Protein AF-A0AAD1WPJ4-F1 (afdb_monomer)

Radius of gyration: 27.4 Å; Cα contacts (8 Å, |Δi|>4): 381; chains: 1; bounding box: 62×79×48 Å

Mean predicted aligned error: 17.43 Å

InterPro domains:
  IPR000566 Lipocalin/cytosolic fatty-acid binding domain [PF00061] (124-257)
  IPR012674 Calycin [G3DSA:2.40.128.20] (119-283)
  IPR012674 Calycin [SSF50814] (122-278)
  IPR026788 Transmembrane protein 141 [PF15110] (6-75)
  IPR038259 Tmem141 superfamily [G3DSA:1.10.3350.20] (1-89)
  IPR043245 Complement component C8 gamma chain [PTHR47304] (122-282)

Nearest PDB structures (foldseek):
  2qos-assembly1_C  TM=9.703E-01  e=1.112E-19  Homo sapiens
  1iw2-assembly1_A  TM=9.601E-01  e=2.311E-17  Homo sapiens
  2ove-assembly1_A  TM=9.542E-01  e=4.007E-17  Homo sapiens
  2ova-assembly1_A  TM=9.611E-01  e=8.657E-17  Homo sapiens
  1lf7-assembly1_A  TM=9.586E-01  e=1.021E-16  Homo sapiens

Secondary structure (DSSP, 8-state):
--EETTEE--HHHHTT-HHHHHHHHHHHHHHHHHHHHHHHHHHHHHHHHHHHHHHS---TTHHHHHHHHHHHHHHHHHHHHGGGS---S--------TTSTTTTTTTGGGS-SS-HHHHHHHH-EEEEEEEEEE--HHHHHHGGG---EEEEEEE--STT-TTPEEEEEEEEETTEEEEEEEEEEEPSSTTEEEEE-TT-SSEEEEEEEEE-SSSEEEEEEEETTEEEEEEEESSSS--HHHHHHHHHHHHTTT--GGGEEEPPSS---S---TTSEEE-TT-

Organism: Pelobates cultripes (NCBI:txid61616)

pLDDT: mean 74.51, std 22.58, range [24.98, 98.5]

Structure (mmCIF, N/CA/C/O backbone):
data_AF-A0AAD1WPJ4-F1
#
_entry.id   AF-A0AAD1WPJ4-F1
#
loop_
_atom_site.group_PDB
_atom_site.id
_atom_site.type_symbol
_atom_site.label_atom_id
_atom_site.label_alt_id
_atom_site.label_comp_id
_atom_site.label_asym_id
_atom_site.label_entity_id
_atom_site.label_seq_id
_atom_site.pdbx_PDB_ins_code
_atom_site.Cartn_x
_atom_site.Cartn_y
_atom_site.Cartn_z
_atom_site.occupancy
_atom_site.B_iso_or_equiv
_atom_site.auth_seq_id
_atom_site.auth_comp_id
_atom_site.auth_asym_id
_atom_site.auth_atom_id
_atom_site.pdbx_PDB_model_num
ATOM 1 N N . MET A 1 1 ? 9.073 -37.430 -12.604 1.00 47.56 1 MET A N 1
ATOM 2 C CA . MET A 1 1 ? 7.772 -37.457 -13.301 1.00 47.56 1 MET A CA 1
ATOM 3 C C . MET A 1 1 ? 6.673 -36.821 -12.467 1.00 47.56 1 MET A C 1
ATOM 5 O O . MET A 1 1 ? 6.317 -37.362 -11.426 1.00 47.56 1 MET A O 1
ATOM 9 N N . VAL A 1 2 ? 6.123 -35.695 -12.927 1.00 49.59 2 VAL A N 1
ATOM 10 C CA . VAL A 1 2 ? 4.947 -35.045 -12.322 1.00 49.59 2 VAL A CA 1
ATOM 11 C C . VAL A 1 2 ? 3.824 -35.018 -13.358 1.00 49.59 2 VAL A C 1
ATOM 13 O O . VAL A 1 2 ? 4.004 -34.508 -14.462 1.00 49.59 2 VAL A O 1
ATOM 16 N N . THR A 1 3 ? 2.673 -35.600 -13.031 1.00 46.22 3 THR A N 1
ATOM 17 C CA . THR A 1 3 ? 1.498 -35.630 -13.910 1.00 46.22 3 THR A CA 1
ATOM 18 C C . THR A 1 3 ? 0.687 -34.354 -13.705 1.00 46.22 3 THR A C 1
ATOM 20 O O . THR A 1 3 ? 0.141 -34.136 -12.625 1.00 46.22 3 THR A O 1
ATOM 23 N N . VAL A 1 4 ? 0.599 -33.507 -14.732 1.00 52.44 4 VAL A N 1
ATOM 24 C CA . VAL A 1 4 ? -0.243 -32.302 -14.724 1.00 52.44 4 VAL A CA 1
ATOM 25 C C . VAL A 1 4 ? -1.389 -32.541 -15.704 1.00 52.44 4 VAL A C 1
ATOM 27 O O . VAL A 1 4 ? -1.243 -32.378 -16.913 1.00 52.44 4 VAL A O 1
ATOM 30 N N . GLY A 1 5 ? -2.527 -33.010 -15.190 1.00 57.47 5 GLY A N 1
ATOM 31 C CA . GLY A 1 5 ? -3.633 -33.489 -16.028 1.00 57.47 5 GLY A CA 1
ATOM 32 C C . GLY A 1 5 ? -3.289 -34.758 -16.830 1.00 57.47 5 GLY A C 1
ATOM 33 O O . GLY A 1 5 ? -2.417 -35.535 -16.446 1.00 57.47 5 GLY A O 1
ATOM 34 N N . LEU A 1 6 ? -3.999 -34.980 -17.946 1.00 38.44 6 LEU A N 1
ATOM 35 C CA . LEU A 1 6 ? -3.841 -36.139 -18.850 1.00 38.44 6 LEU A CA 1
ATOM 36 C C . LEU A 1 6 ? -2.548 -36.112 -19.692 1.00 38.44 6 LEU A C 1
ATOM 38 O O . LEU A 1 6 ? -2.276 -37.060 -20.427 1.00 38.44 6 LEU A O 1
ATOM 42 N N . SER A 1 7 ? -1.743 -35.054 -19.581 1.00 50.81 7 SER A N 1
ATOM 43 C CA . SER A 1 7 ? -0.554 -34.835 -20.406 1.00 50.81 7 SER A CA 1
ATOM 44 C C . SER A 1 7 ? 0.710 -35.021 -19.571 1.00 50.81 7 SER A C 1
ATOM 46 O O . SER A 1 7 ? 0.901 -34.366 -18.545 1.00 50.81 7 SER A O 1
ATOM 48 N N . ARG A 1 8 ? 1.595 -35.924 -20.007 1.00 57.22 8 ARG A N 1
ATOM 49 C CA . ARG A 1 8 ? 2.912 -36.116 -19.385 1.00 57.22 8 ARG A CA 1
ATOM 50 C C . ARG A 1 8 ? 3.839 -34.976 -19.805 1.00 57.22 8 ARG A C 1
ATOM 52 O O . ARG A 1 8 ? 3.986 -34.728 -20.996 1.00 57.22 8 ARG A O 1
ATOM 59 N N . VAL A 1 9 ? 4.450 -34.301 -18.833 1.00 59.50 9 VAL A N 1
ATOM 60 C CA . VAL A 1 9 ? 5.474 -33.274 -19.072 1.00 59.50 9 VAL A CA 1
ATOM 61 C C . VAL A 1 9 ? 6.844 -33.867 -18.746 1.00 59.50 9 VAL A C 1
ATOM 63 O O . VAL A 1 9 ? 6.999 -34.515 -17.710 1.00 59.50 9 V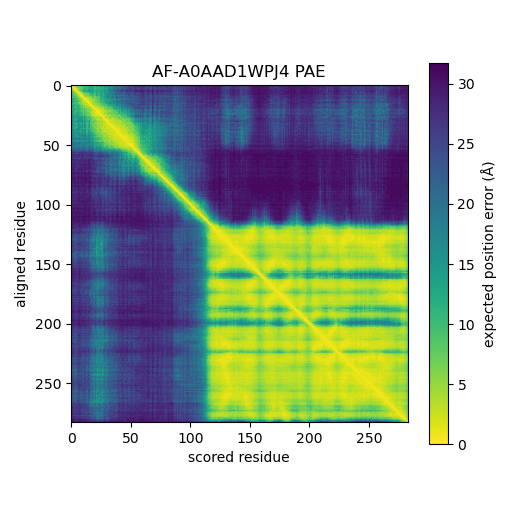AL A O 1
ATOM 66 N N . ASP A 1 10 ? 7.822 -33.657 -19.629 1.00 66.31 10 ASP A N 1
ATOM 67 C CA . ASP A 1 10 ? 9.201 -34.118 -19.453 1.00 66.31 10 ASP A CA 1
ATOM 68 C C . ASP A 1 10 ? 9.879 -33.490 -18.226 1.00 66.31 10 ASP A C 1
ATOM 70 O O . ASP A 1 10 ? 9.783 -32.283 -17.972 1.00 66.31 10 ASP A O 1
ATOM 74 N N . ASP A 1 11 ? 10.637 -34.309 -17.493 1.00 60.97 11 ASP A N 1
ATOM 75 C CA . ASP A 1 11 ? 11.283 -33.933 -16.227 1.00 60.97 11 ASP A CA 1
ATOM 76 C C . ASP A 1 11 ? 12.298 -32.777 -16.384 1.00 60.97 11 ASP A C 1
ATOM 78 O O . ASP A 1 11 ? 12.530 -32.012 -15.446 1.00 60.97 11 ASP A O 1
ATOM 82 N N . ALA A 1 12 ? 12.825 -32.564 -17.595 1.00 62.50 12 ALA A N 1
ATOM 83 C CA . ALA A 1 12 ? 13.697 -31.434 -17.925 1.00 62.50 12 ALA A CA 1
ATOM 84 C C . ALA A 1 12 ? 12.974 -30.069 -17.935 1.00 62.50 12 ALA A C 1
ATOM 86 O O . ALA A 1 12 ? 13.597 -29.039 -17.663 1.00 62.50 12 ALA A O 1
ATOM 87 N N . VAL A 1 13 ? 11.670 -30.040 -18.233 1.00 61.53 13 VAL A N 1
ATOM 88 C CA . VAL A 1 13 ? 10.848 -28.815 -18.210 1.00 61.53 13 VAL A CA 1
ATOM 89 C C . VAL A 1 13 ? 10.347 -28.544 -16.793 1.00 61.53 13 VAL A C 1
ATOM 91 O O . VAL A 1 13 ? 10.374 -27.400 -16.339 1.00 61.53 13 VAL A O 1
ATOM 94 N N . ALA A 1 14 ? 9.977 -29.594 -16.054 1.00 57.38 14 ALA A N 1
ATOM 95 C CA . ALA A 1 14 ? 9.576 -29.488 -14.652 1.00 57.38 14 ALA A CA 1
ATOM 96 C C . ALA A 1 14 ? 10.704 -28.926 -13.764 1.00 57.38 14 ALA A C 1
ATOM 98 O O . ALA A 1 14 ? 10.450 -28.089 -12.900 1.00 57.38 14 ALA A O 1
ATOM 99 N N . ALA A 1 15 ? 11.961 -29.300 -14.032 1.00 59.97 15 ALA A N 1
ATOM 100 C CA . ALA A 1 15 ? 13.125 -28.786 -13.308 1.00 59.97 15 ALA A CA 1
ATOM 101 C C . ALA A 1 15 ? 13.353 -27.270 -13.485 1.00 59.97 15 ALA A C 1
ATOM 103 O O . ALA A 1 15 ? 13.929 -26.630 -12.607 1.00 59.97 15 ALA A O 1
ATOM 104 N N . LYS A 1 16 ? 12.887 -26.672 -14.593 1.00 69.81 16 LYS A N 1
ATOM 105 C CA . LYS A 1 16 ? 13.011 -25.224 -14.844 1.00 69.81 16 LYS A CA 1
ATOM 106 C C . LYS A 1 16 ? 11.924 -24.388 -14.161 1.00 69.81 16 LYS A C 1
ATOM 108 O O . LYS A 1 16 ? 12.075 -23.172 -14.065 1.00 69.81 16 LYS A O 1
ATOM 113 N N . HIS A 1 17 ? 10.852 -25.015 -13.670 1.00 60.72 17 HIS A N 1
ATOM 114 C CA . HIS A 1 17 ? 9.698 -24.331 -13.084 1.00 60.72 17 HIS A CA 1
ATOM 115 C C . HIS A 1 17 ? 9.288 -24.983 -11.752 1.00 60.72 17 HIS A C 1
ATOM 117 O O . HIS A 1 17 ? 8.311 -25.731 -11.709 1.00 60.72 17 HIS A O 1
ATOM 123 N N . PRO A 1 18 ? 9.982 -24.683 -10.636 1.00 58.44 18 PRO A N 1
ATOM 124 C CA . PRO A 1 18 ? 9.723 -25.321 -9.339 1.00 58.44 18 PRO A CA 1
ATOM 125 C C . PRO A 1 18 ? 8.286 -25.122 -8.816 1.00 58.44 18 PRO A C 1
ATOM 127 O O . PRO A 1 18 ? 7.781 -25.967 -8.084 1.00 58.44 18 PRO A O 1
ATOM 130 N N . GLY A 1 19 ? 7.585 -24.066 -9.250 1.00 61.47 19 GLY A N 1
ATOM 131 C CA . GLY A 1 19 ? 6.185 -23.815 -8.879 1.00 61.47 19 GLY A CA 1
ATOM 132 C C . GLY A 1 19 ? 5.159 -24.759 -9.524 1.00 61.47 19 GLY A C 1
ATOM 133 O O . GLY A 1 19 ? 4.044 -24.877 -9.018 1.00 61.47 19 GLY A O 1
ATOM 134 N N . LEU A 1 20 ? 5.508 -25.469 -10.609 1.00 60.62 20 LEU A N 1
ATOM 135 C CA . LEU A 1 20 ? 4.577 -26.398 -11.269 1.00 60.62 20 LEU A CA 1
ATOM 136 C C . LEU A 1 20 ? 4.252 -27.605 -10.380 1.00 60.62 20 LEU A C 1
ATOM 138 O O . LEU A 1 20 ? 3.115 -28.075 -10.362 1.00 60.62 20 LEU A O 1
ATOM 142 N N . SER A 1 21 ? 5.245 -28.092 -9.629 1.00 63.31 21 SER A N 1
ATOM 143 C CA . SER A 1 21 ? 5.074 -29.221 -8.710 1.00 63.31 21 SER A CA 1
ATOM 144 C C . SER A 1 21 ? 4.128 -28.871 -7.562 1.00 63.31 21 SER A C 1
ATOM 146 O O . SER A 1 21 ? 3.294 -29.683 -7.167 1.00 63.31 21 SER A O 1
ATOM 148 N N . GLU A 1 22 ? 4.242 -27.652 -7.038 1.00 63.81 22 GLU A N 1
ATOM 149 C CA . GLU A 1 22 ? 3.423 -27.164 -5.928 1.00 63.81 22 GLU A CA 1
ATOM 150 C C . GLU A 1 22 ? 1.968 -26.930 -6.374 1.00 63.81 22 GLU A C 1
ATOM 152 O O . GLU A 1 22 ? 1.024 -27.356 -5.703 1.00 63.81 22 GLU A O 1
ATOM 157 N N . TYR A 1 23 ? 1.783 -26.367 -7.575 1.00 65.81 23 TYR A N 1
ATOM 158 C CA . TYR A 1 23 ? 0.472 -26.213 -8.209 1.00 65.81 23 TYR A CA 1
ATOM 159 C C . TYR A 1 23 ? -0.217 -27.566 -8.473 1.00 65.81 23 TYR A C 1
ATOM 161 O O . TYR A 1 23 ? -1.385 -27.746 -8.116 1.00 65.81 23 TYR A O 1
ATOM 169 N N . ALA A 1 24 ? 0.506 -28.547 -9.026 1.00 64.00 24 ALA A N 1
ATOM 170 C CA . ALA A 1 24 ? -0.019 -29.891 -9.294 1.00 64.00 24 ALA A CA 1
ATOM 171 C C . ALA A 1 24 ? -0.391 -30.655 -8.005 1.00 64.00 24 ALA A C 1
ATOM 173 O O . ALA A 1 24 ? -1.412 -31.353 -7.953 1.00 64.00 24 ALA A O 1
ATOM 174 N N . GLY A 1 25 ? 0.394 -30.487 -6.935 1.00 65.44 25 GLY A N 1
ATOM 175 C CA . GLY A 1 25 ? 0.085 -31.034 -5.611 1.00 65.44 25 GLY A CA 1
ATOM 176 C C . GLY A 1 25 ? -1.207 -30.459 -5.021 1.00 65.44 25 GLY A C 1
ATOM 177 O O . GLY A 1 25 ? -2.058 -31.202 -4.531 1.00 65.44 25 GLY A O 1
ATOM 178 N N . CYS A 1 26 ? -1.407 -29.144 -5.133 1.00 65.69 26 CYS A N 1
ATOM 179 C CA . CYS A 1 26 ? -2.614 -28.479 -4.640 1.00 65.69 26 CYS A CA 1
ATOM 180 C C . CYS A 1 26 ? -3.874 -28.908 -5.416 1.00 65.69 26 CYS A C 1
ATOM 182 O O . CYS A 1 26 ? -4.898 -29.251 -4.815 1.00 65.69 26 CYS A O 1
ATOM 184 N N . GLN A 1 27 ? -3.783 -28.968 -6.749 1.00 62.09 27 GLN A N 1
ATOM 185 C CA . GLN A 1 27 ? -4.901 -29.361 -7.609 1.00 62.09 27 GLN A CA 1
ATOM 186 C C . GLN A 1 27 ? -5.338 -30.815 -7.362 1.00 62.09 27 GLN A C 1
ATOM 188 O O . GLN A 1 27 ? -6.535 -31.098 -7.259 1.00 62.09 27 GLN A O 1
ATOM 193 N N . SER A 1 28 ? -4.379 -31.735 -7.213 1.00 60.53 28 SER A N 1
ATOM 194 C CA . SER A 1 28 ? -4.662 -33.153 -6.953 1.00 60.53 28 SER A CA 1
ATOM 195 C C . SER A 1 28 ? -5.262 -33.390 -5.562 1.00 60.53 28 SER A C 1
ATOM 197 O O . SER A 1 28 ? -6.216 -34.159 -5.432 1.00 60.53 28 SER A O 1
ATOM 199 N N . HIS A 1 29 ? -4.793 -32.680 -4.532 1.00 67.81 29 HIS A N 1
ATOM 200 C CA . HIS A 1 29 ? -5.331 -32.798 -3.175 1.00 67.81 29 HIS A CA 1
ATOM 201 C C . HIS A 1 29 ? -6.786 -32.305 -3.073 1.00 67.81 29 HIS A C 1
ATOM 203 O O . HIS A 1 29 ? -7.623 -32.957 -2.442 1.00 67.81 29 HIS A O 1
ATOM 209 N N . ALA A 1 30 ? -7.116 -31.186 -3.728 1.00 65.31 30 ALA A N 1
ATOM 210 C CA . ALA A 1 30 ? -8.480 -30.657 -3.750 1.00 65.31 30 ALA A CA 1
ATOM 211 C C . ALA A 1 30 ? -9.460 -31.610 -4.459 1.00 65.31 30 ALA A C 1
ATOM 213 O O . ALA A 1 30 ? -10.550 -31.878 -3.947 1.00 65.31 30 ALA A O 1
ATOM 214 N N . PHE A 1 31 ? -9.049 -32.179 -5.595 1.00 65.19 31 PHE A N 1
ATOM 215 C CA . PHE A 1 31 ? -9.869 -33.112 -6.369 1.00 65.19 31 PHE A CA 1
ATOM 216 C C . PHE A 1 31 ? -10.096 -34.446 -5.637 1.00 65.19 31 PHE A C 1
ATOM 218 O O . PHE A 1 31 ? -11.232 -34.913 -5.532 1.00 65.19 31 PHE A O 1
ATOM 225 N N . MET A 1 32 ? -9.042 -35.025 -5.049 1.00 69.81 32 MET A N 1
ATOM 226 C CA . MET A 1 32 ? -9.133 -36.288 -4.302 1.00 69.81 32 MET A CA 1
ATOM 227 C C . MET A 1 32 ? -10.033 -36.175 -3.071 1.00 69.81 32 MET A C 1
ATOM 229 O O . MET A 1 32 ? -10.802 -37.093 -2.777 1.00 69.81 32 MET A O 1
ATOM 233 N N . LYS A 1 33 ? -9.995 -35.033 -2.374 1.00 71.50 33 LYS A N 1
ATOM 234 C CA . LYS A 1 33 ? -10.875 -34.784 -1.229 1.00 71.50 33 LYS A CA 1
ATOM 235 C C . LYS A 1 33 ? -12.345 -34.704 -1.650 1.00 71.50 33 LYS A C 1
ATOM 237 O O . LYS A 1 33 ? -13.189 -35.263 -0.956 1.00 71.50 33 LYS A O 1
ATOM 242 N N . GLY A 1 34 ? -12.641 -34.061 -2.783 1.00 71.50 34 GLY A N 1
ATOM 243 C CA . GLY A 1 34 ? -14.004 -33.949 -3.313 1.00 71.50 34 GLY A CA 1
ATOM 244 C C . GLY A 1 34 ? -14.603 -35.291 -3.743 1.00 71.50 34 GLY A C 1
ATOM 245 O O . GLY A 1 34 ? -15.746 -35.597 -3.411 1.00 71.50 34 GLY A O 1
ATOM 246 N N . ILE A 1 35 ? -13.825 -36.134 -4.428 1.00 74.25 35 ILE A N 1
ATOM 247 C CA . ILE A 1 35 ? -14.290 -37.475 -4.822 1.00 74.25 35 ILE A CA 1
ATOM 248 C C . ILE A 1 35 ? -14.459 -38.379 -3.597 1.00 74.25 35 ILE A C 1
ATOM 250 O O . ILE A 1 35 ? -15.459 -39.091 -3.489 1.00 74.25 35 ILE A O 1
ATOM 254 N N . GLY A 1 36 ? -13.518 -38.332 -2.649 1.00 73.25 36 GLY A N 1
ATOM 255 C CA . GLY A 1 36 ? -13.578 -39.142 -1.433 1.00 73.25 36 GLY A CA 1
ATOM 256 C C . GLY A 1 36 ? -14.840 -38.881 -0.608 1.00 73.25 36 GLY A C 1
ATOM 257 O O . GLY A 1 36 ? -15.487 -39.829 -0.154 1.00 73.25 36 GLY A O 1
ATOM 258 N N . THR A 1 37 ? -15.245 -37.617 -0.457 1.00 74.19 37 THR A N 1
ATOM 259 C CA . THR A 1 37 ? -16.474 -37.265 0.270 1.00 74.19 37 THR A CA 1
ATOM 260 C C . THR A 1 37 ? -17.737 -37.665 -0.487 1.00 74.19 37 THR A C 1
ATOM 262 O O . THR A 1 37 ? -18.683 -38.130 0.147 1.00 74.19 37 THR A O 1
ATOM 265 N N . PHE A 1 38 ? -17.755 -37.567 -1.819 1.00 75.25 38 PHE A N 1
ATOM 266 C CA . PHE A 1 38 ? -18.907 -37.977 -2.627 1.00 75.25 38 PHE A CA 1
ATOM 267 C C . PHE A 1 38 ? -19.145 -39.494 -2.583 1.00 75.25 38 PHE A C 1
ATOM 269 O O . PHE A 1 38 ? -20.276 -39.937 -2.362 1.00 75.25 38 PHE A O 1
ATOM 276 N N . ILE A 1 39 ? -18.084 -40.297 -2.732 1.00 82.31 39 ILE A N 1
ATOM 277 C CA . ILE A 1 39 ? -18.173 -41.765 -2.664 1.00 82.31 39 ILE A CA 1
ATOM 278 C C . ILE A 1 39 ? -18.590 -42.202 -1.258 1.00 82.31 39 ILE A C 1
ATOM 280 O O . ILE A 1 39 ? -19.496 -43.022 -1.110 1.00 82.31 39 ILE A O 1
ATOM 284 N N . THR A 1 40 ? -17.976 -41.621 -0.224 1.00 80.94 40 THR A N 1
ATOM 285 C CA . THR A 1 40 ? -18.287 -41.973 1.168 1.00 80.94 40 THR A CA 1
ATOM 286 C C . THR A 1 40 ? -19.714 -41.566 1.541 1.00 80.94 40 THR A C 1
ATOM 288 O O . THR A 1 40 ? -20.441 -42.363 2.132 1.00 80.94 40 THR A O 1
ATOM 291 N N . GLY A 1 41 ? -20.151 -40.363 1.155 1.00 81.25 41 GLY A N 1
ATOM 292 C CA . GLY A 1 41 ? -21.501 -39.867 1.431 1.00 81.25 41 GLY A CA 1
ATOM 293 C C . GLY A 1 41 ? -22.585 -40.682 0.726 1.00 81.25 41 GLY A C 1
ATOM 294 O O . GLY A 1 41 ? -23.545 -41.120 1.360 1.00 81.25 41 GLY A O 1
ATOM 295 N N . THR A 1 42 ? -22.404 -40.961 -0.567 1.00 74.25 42 THR A N 1
ATOM 296 C CA . THR A 1 42 ? -23.374 -41.742 -1.353 1.00 74.25 42 THR A CA 1
ATOM 297 C C . THR A 1 42 ? -23.408 -43.205 -0.904 1.00 74.25 42 THR A C 1
ATOM 299 O O . THR A 1 42 ? -24.484 -43.787 -0.761 1.00 74.25 42 THR A O 1
ATOM 302 N N . GLY A 1 43 ? -22.246 -43.799 -0.610 1.00 78.25 43 GLY A N 1
ATOM 303 C CA . GLY A 1 43 ? -22.149 -45.167 -0.098 1.00 78.25 43 GLY A CA 1
ATOM 304 C C . GLY A 1 43 ? -22.831 -45.342 1.261 1.00 78.25 43 GLY A C 1
ATOM 305 O O . GLY A 1 43 ? -23.592 -46.292 1.447 1.00 78.25 43 GLY A O 1
ATOM 306 N N . ALA A 1 44 ? -22.629 -44.400 2.187 1.00 77.25 44 ALA A N 1
ATOM 307 C CA . ALA A 1 44 ? -23.284 -44.414 3.494 1.00 77.25 44 ALA A CA 1
ATOM 308 C C . ALA A 1 44 ? -24.812 -44.265 3.381 1.00 77.25 44 ALA A C 1
ATOM 310 O O . ALA A 1 44 ? -25.550 -44.976 4.069 1.00 77.25 44 ALA A O 1
ATOM 311 N N . ALA A 1 45 ? -25.299 -43.402 2.484 1.00 76.19 45 ALA A N 1
ATOM 312 C CA . ALA A 1 45 ? -26.731 -43.223 2.246 1.00 76.19 45 ALA A CA 1
ATOM 313 C C . ALA A 1 45 ? -27.385 -44.494 1.677 1.00 76.19 45 ALA A C 1
ATOM 315 O O . ALA A 1 45 ? -28.398 -44.952 2.205 1.00 76.19 45 ALA A O 1
ATOM 316 N N . LEU A 1 46 ? -26.771 -45.122 0.668 1.00 77.62 46 LEU A N 1
ATOM 317 C CA . LEU A 1 46 ? -27.280 -46.361 0.072 1.00 77.62 46 LEU A CA 1
ATOM 318 C C . LEU A 1 46 ? -27.227 -47.543 1.047 1.00 77.62 46 LEU A C 1
ATOM 320 O O . LEU A 1 46 ? -28.154 -48.354 1.081 1.00 77.62 46 LEU A O 1
ATOM 324 N N . PHE A 1 47 ? -26.180 -47.638 1.871 1.00 77.19 47 PHE A N 1
ATOM 325 C CA . PHE A 1 47 ? -26.086 -48.669 2.905 1.00 77.19 47 PHE A CA 1
ATOM 326 C C . PHE A 1 47 ? -27.171 -48.489 3.971 1.00 77.19 47 PHE A C 1
ATOM 328 O O . PHE A 1 47 ? -27.853 -49.452 4.320 1.00 77.19 47 PHE A O 1
ATOM 335 N N . THR A 1 48 ? -27.394 -47.252 4.422 1.00 75.06 48 THR A N 1
ATOM 336 C CA . THR A 1 48 ? -28.461 -46.922 5.377 1.00 75.06 48 THR A CA 1
ATOM 337 C C . THR A 1 48 ? -29.835 -47.236 4.786 1.00 75.06 48 THR A C 1
ATOM 339 O O . THR A 1 48 ? -30.651 -47.875 5.445 1.00 75.06 48 THR A O 1
ATOM 342 N N . GLN A 1 49 ? -30.074 -46.891 3.517 1.00 69.50 49 GLN A N 1
ATOM 343 C CA . GLN A 1 49 ? -31.325 -47.195 2.818 1.00 69.50 49 GLN A CA 1
ATOM 344 C C . GLN A 1 49 ? -31.553 -48.708 2.670 1.00 69.50 49 GLN A C 1
ATOM 346 O O . GLN A 1 49 ? -32.674 -49.183 2.854 1.00 69.50 49 GLN A O 1
ATOM 351 N N . LYS A 1 50 ? -30.495 -49.488 2.411 1.00 74.00 50 LYS A N 1
ATOM 352 C CA . LYS A 1 50 ? -30.564 -50.954 2.318 1.00 74.00 50 LYS A CA 1
ATOM 353 C C . LYS A 1 50 ? -30.816 -51.618 3.677 1.00 74.00 50 LYS A C 1
ATOM 355 O O . LYS A 1 50 ? -31.557 -52.594 3.731 1.00 7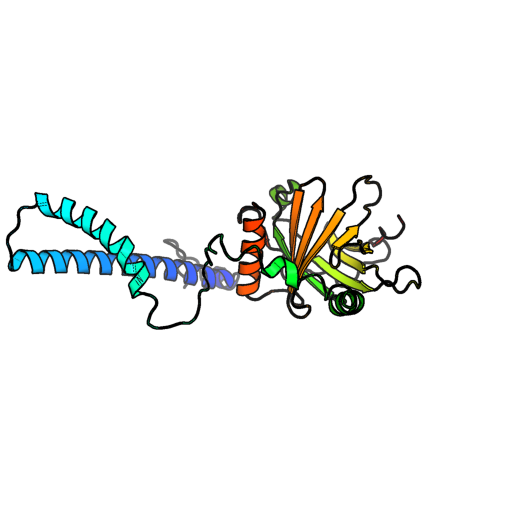4.00 50 LYS A O 1
ATOM 360 N N . LEU A 1 51 ? -30.243 -51.085 4.759 1.00 72.94 51 LEU A N 1
ATOM 361 C CA . LEU A 1 51 ? -30.440 -51.585 6.126 1.00 72.94 51 LEU A CA 1
ATOM 362 C C . LEU A 1 51 ? -31.832 -51.240 6.683 1.00 72.94 51 LEU A C 1
ATOM 364 O O . LEU A 1 51 ? -32.408 -52.006 7.453 1.00 72.94 51 LEU A O 1
ATOM 368 N N . LEU A 1 52 ? -32.380 -50.089 6.290 1.00 63.69 52 LEU A N 1
ATOM 369 C CA . LEU A 1 52 ? -33.719 -49.663 6.690 1.00 63.69 52 LEU A CA 1
ATOM 370 C C . LEU A 1 52 ? -34.800 -50.484 5.964 1.00 63.69 52 LEU A C 1
ATOM 372 O O . LEU A 1 52 ? -35.769 -50.913 6.587 1.00 63.69 52 LEU A O 1
ATOM 376 N N . ASN A 1 53 ? -34.588 -50.785 4.676 1.00 61.72 53 ASN A N 1
ATOM 377 C CA . ASN A 1 53 ? -35.531 -51.549 3.850 1.00 61.72 53 ASN A CA 1
ATOM 378 C C . ASN A 1 53 ? -35.603 -53.048 4.210 1.00 61.72 53 ASN A C 1
ATOM 380 O O . ASN A 1 53 ? -36.597 -53.704 3.919 1.00 61.72 53 ASN A O 1
ATOM 384 N N . THR A 1 54 ? -34.575 -53.616 4.853 1.00 66.31 54 THR A N 1
ATOM 385 C CA . THR A 1 54 ? -34.624 -55.006 5.351 1.00 66.31 54 THR A CA 1
ATOM 386 C C . THR A 1 54 ? -35.404 -55.150 6.654 1.00 66.31 54 THR A C 1
ATOM 388 O O . THR A 1 54 ? -35.861 -56.248 6.966 1.00 66.31 54 THR A O 1
ATOM 391 N N . ARG A 1 55 ? -35.563 -54.069 7.426 1.00 61.28 55 ARG A N 1
ATOM 392 C CA . ARG A 1 55 ? -36.313 -54.067 8.692 1.00 61.28 55 ARG A CA 1
ATOM 393 C C . ARG A 1 55 ? -37.770 -53.653 8.513 1.00 61.28 55 ARG A C 1
ATOM 395 O O . ARG A 1 55 ? -38.610 -54.128 9.272 1.00 61.28 55 ARG A O 1
ATOM 402 N N . LEU A 1 56 ? -38.066 -52.779 7.552 1.00 56.62 56 LEU A N 1
ATOM 403 C CA . LEU A 1 56 ? -39.402 -52.238 7.312 1.00 56.62 56 LEU A CA 1
ATOM 404 C C . LEU A 1 56 ? -39.596 -52.024 5.791 1.00 56.62 56 LEU A C 1
ATOM 406 O O . LEU A 1 56 ? -38.972 -51.121 5.229 1.00 56.62 56 LEU A O 1
ATOM 410 N N . PRO A 1 57 ? -40.406 -52.847 5.094 1.00 58.22 57 PRO A N 1
ATOM 411 C CA . PRO A 1 57 ? -40.643 -52.688 3.661 1.00 58.22 57 PRO A CA 1
ATOM 412 C C . PRO A 1 57 ? -41.559 -51.482 3.418 1.00 58.22 57 PRO A C 1
ATOM 414 O O . PRO A 1 57 ? -42.742 -51.516 3.757 1.00 58.22 57 PRO A O 1
ATOM 417 N N . TYR A 1 58 ? -41.023 -50.412 2.830 1.00 55.81 58 TYR A N 1
ATOM 418 C CA . TYR A 1 58 ? -41.781 -49.190 2.538 1.00 55.81 58 TYR A CA 1
ATOM 419 C C . TYR A 1 58 ? -41.873 -48.914 1.026 1.00 55.81 58 TYR A C 1
ATOM 421 O O . TYR A 1 58 ? -40.894 -49.118 0.305 1.00 55.81 58 TYR A O 1
ATOM 429 N N . PRO A 1 59 ? -43.015 -48.411 0.516 1.00 57.00 59 PRO A N 1
ATOM 430 C CA . PRO A 1 59 ? -43.166 -48.037 -0.889 1.00 57.00 59 PRO A CA 1
ATOM 431 C C . PRO A 1 59 ? -42.380 -46.758 -1.244 1.00 57.00 59 PRO A C 1
ATOM 433 O O . PRO A 1 59 ? -42.395 -45.768 -0.513 1.00 57.00 59 PRO A O 1
ATOM 436 N N . LEU A 1 60 ? -41.735 -46.774 -2.419 1.00 55.34 60 LEU A N 1
ATOM 437 C CA . LEU A 1 60 ? -40.790 -45.776 -2.966 1.00 55.34 60 LEU A CA 1
ATOM 438 C C . LEU A 1 60 ? -41.270 -44.308 -2.983 1.00 55.34 60 LEU A C 1
ATOM 440 O O . LEU A 1 60 ? -40.457 -43.400 -3.114 1.00 55.34 60 LEU A O 1
ATOM 444 N N . GLN A 1 61 ? -42.570 -44.045 -2.844 1.00 56.69 61 GLN A N 1
ATOM 445 C CA . GLN A 1 61 ? -43.132 -42.689 -2.899 1.00 56.69 61 GLN A CA 1
ATOM 446 C C . GLN A 1 61 ? -42.874 -41.868 -1.619 1.00 56.69 61 GLN A C 1
ATOM 448 O O . GLN A 1 61 ? -42.808 -40.642 -1.683 1.00 56.69 61 GLN A O 1
ATOM 453 N N . TRP A 1 62 ? -42.645 -42.521 -0.473 1.00 52.84 62 TRP A N 1
ATOM 454 C CA . TRP A 1 62 ? -42.388 -41.836 0.803 1.00 52.84 62 TRP A CA 1
ATOM 455 C C . TRP A 1 62 ? -40.921 -41.413 1.004 1.00 52.84 62 TRP A C 1
ATOM 457 O O . TRP A 1 62 ? -40.646 -40.550 1.837 1.00 52.84 62 TRP A O 1
ATOM 467 N N . SER A 1 63 ? -39.966 -41.947 0.230 1.00 53.69 63 SER A N 1
ATOM 468 C CA . SER A 1 63 ? -38.538 -41.633 0.415 1.00 53.69 63 SER A CA 1
ATOM 469 C C . SER A 1 63 ? -38.169 -40.213 -0.019 1.00 53.69 63 SER A C 1
ATOM 471 O O . SER A 1 63 ? -37.305 -39.588 0.592 1.00 53.69 63 SER A O 1
ATOM 473 N N . ILE A 1 64 ? -38.832 -39.684 -1.053 1.00 56.72 64 ILE A N 1
ATOM 474 C CA . ILE A 1 64 ? -38.558 -38.333 -1.560 1.00 56.72 64 ILE A CA 1
ATOM 475 C C . ILE A 1 64 ? -39.075 -37.290 -0.560 1.00 56.72 64 ILE A C 1
ATOM 477 O O . ILE A 1 64 ? -38.342 -36.365 -0.218 1.00 56.72 64 ILE A O 1
ATOM 481 N N . LEU A 1 65 ? -40.277 -37.490 -0.008 1.00 52.06 65 LEU A N 1
ATOM 482 C CA . LEU A 1 65 ? -40.883 -36.570 0.961 1.00 52.06 65 LEU A CA 1
ATOM 483 C C . LEU A 1 65 ? -40.090 -36.500 2.275 1.00 52.06 65 LEU A C 1
ATOM 485 O O . LEU A 1 65 ? -39.751 -35.406 2.723 1.00 52.06 65 LEU A O 1
ATOM 489 N N . ILE A 1 66 ? -39.674 -37.647 2.825 1.00 56.38 66 ILE A N 1
ATOM 490 C CA . ILE 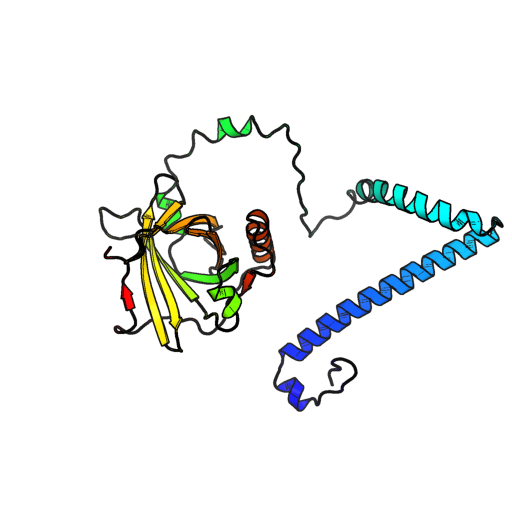A 1 66 ? -38.891 -37.684 4.071 1.00 56.38 66 ILE A CA 1
ATOM 491 C C . ILE A 1 66 ? -37.491 -37.083 3.867 1.00 56.38 66 ILE A C 1
ATOM 493 O O . ILE A 1 66 ? -36.987 -36.409 4.761 1.00 56.38 66 ILE A O 1
ATOM 497 N N . SER A 1 67 ? -36.859 -37.252 2.698 1.00 52.50 67 SER A N 1
ATOM 498 C CA . SER A 1 67 ? -35.548 -36.640 2.412 1.00 52.50 67 SER A CA 1
ATOM 499 C C . SER A 1 67 ? -35.598 -35.106 2.328 1.00 52.50 67 SER A C 1
ATOM 501 O O . SER A 1 67 ? -34.683 -34.434 2.799 1.00 52.50 67 SER A O 1
ATOM 503 N N . VAL A 1 68 ? -36.691 -34.540 1.804 1.00 56.47 68 VAL A N 1
ATOM 504 C CA . VAL A 1 68 ? -36.879 -33.084 1.694 1.00 56.47 68 VAL A CA 1
ATOM 505 C C . VAL A 1 68 ? -37.234 -32.463 3.053 1.00 56.47 68 VAL A C 1
ATOM 507 O O . VAL A 1 68 ? -36.742 -31.381 3.378 1.00 56.47 68 VAL A O 1
ATOM 510 N N . GLU A 1 69 ? -38.020 -33.151 3.888 1.00 48.41 69 GLU A N 1
ATOM 511 C CA . GLU A 1 69 ? -38.351 -32.684 5.244 1.00 48.41 69 GLU A CA 1
ATOM 512 C C . GLU A 1 69 ? -37.203 -32.867 6.246 1.00 48.41 69 GLU A C 1
ATOM 514 O O . GLU A 1 69 ? -36.932 -31.961 7.037 1.00 48.41 69 GLU A O 1
ATOM 519 N N . THR A 1 70 ? -36.450 -33.969 6.177 1.00 54.84 70 THR A N 1
ATOM 520 C CA . THR A 1 70 ? -35.263 -34.164 7.031 1.00 54.84 70 THR A CA 1
ATOM 521 C C . THR A 1 70 ? -34.108 -33.243 6.644 1.00 54.84 70 THR A C 1
ATOM 523 O O . THR A 1 70 ? -33.407 -32.777 7.539 1.00 54.84 70 THR A O 1
ATOM 526 N N . ALA A 1 71 ? -33.944 -32.880 5.365 1.00 52.75 71 ALA A N 1
ATOM 527 C CA . ALA A 1 71 ? -32.979 -31.856 4.952 1.00 52.75 71 ALA A CA 1
ATOM 528 C C . ALA A 1 71 ? -33.314 -30.472 5.540 1.00 52.75 71 ALA A C 1
ATOM 530 O O . ALA A 1 71 ? -32.414 -29.725 5.925 1.00 52.75 71 ALA A O 1
ATOM 531 N N . ARG A 1 72 ? -34.608 -30.149 5.686 1.00 49.31 72 ARG A N 1
ATOM 532 C CA . ARG A 1 72 ? -35.062 -28.896 6.306 1.00 49.31 72 ARG A CA 1
ATOM 533 C C . ARG A 1 72 ? -34.901 -28.907 7.834 1.00 49.31 72 ARG A C 1
ATOM 535 O O . ARG A 1 72 ? -34.536 -27.885 8.404 1.00 49.31 72 ARG A O 1
ATOM 542 N N . TYR A 1 73 ? -35.096 -30.054 8.489 1.00 47.62 73 TYR A N 1
ATOM 543 C CA . TYR A 1 73 ? -34.899 -30.200 9.940 1.00 47.62 73 TYR A CA 1
ATOM 544 C C . TYR A 1 73 ? -33.418 -30.301 10.353 1.00 47.62 73 TYR A C 1
ATOM 546 O O . TYR A 1 73 ? -33.016 -29.729 11.365 1.00 47.62 73 TYR A O 1
ATOM 554 N N . LEU A 1 74 ? -32.573 -30.975 9.564 1.00 46.78 74 LEU A N 1
ATOM 555 C CA . LEU A 1 74 ? -31.136 -31.109 9.845 1.00 46.78 74 LEU A CA 1
ATOM 556 C C . LEU A 1 74 ? -30.345 -29.831 9.541 1.00 46.78 74 LEU A C 1
ATOM 558 O O . LEU A 1 74 ? -29.345 -29.587 10.209 1.00 46.78 74 LEU A O 1
ATOM 562 N N . SER A 1 75 ? -30.823 -28.967 8.638 1.00 48.19 75 SER A N 1
ATOM 563 C CA . SER A 1 75 ? -30.274 -27.611 8.489 1.00 48.19 75 SER A CA 1
ATOM 564 C C . SER A 1 75 ? -30.439 -26.764 9.756 1.00 48.19 75 SER A C 1
ATOM 566 O O . SER A 1 75 ? -29.624 -25.883 9.978 1.00 48.19 75 SER A O 1
ATOM 568 N N . GLY A 1 76 ? -31.464 -27.012 10.583 1.00 46.94 76 GLY A N 1
ATOM 569 C CA . GLY A 1 76 ? -31.691 -26.257 11.823 1.00 46.94 76 GLY A CA 1
ATOM 570 C C . GLY A 1 76 ? -30.989 -26.832 13.059 1.00 46.94 76 GLY A C 1
ATOM 571 O O . GLY A 1 76 ? -30.732 -26.107 14.013 1.00 46.94 76 GLY A O 1
ATOM 572 N N . VAL A 1 77 ? -30.666 -28.131 13.070 1.00 43.12 77 VAL A N 1
ATOM 573 C CA . VAL A 1 77 ? -30.084 -28.811 14.248 1.00 43.12 77 VAL A CA 1
ATOM 574 C C . VAL A 1 77 ? -28.553 -28.892 14.189 1.00 43.12 77 VAL A C 1
ATOM 576 O O . VAL A 1 77 ? -27.898 -28.905 15.236 1.00 43.12 77 VAL A O 1
ATOM 579 N N . VAL A 1 78 ? -27.956 -28.892 12.992 1.00 40.12 78 VAL A N 1
ATOM 580 C CA . VAL A 1 78 ? -26.488 -28.907 12.842 1.00 40.12 78 VAL A CA 1
ATOM 581 C C . VAL A 1 78 ? -25.851 -27.588 13.311 1.00 40.12 78 VAL A C 1
ATOM 583 O O . VAL A 1 78 ? -24.728 -27.618 13.816 1.00 40.12 78 VAL A O 1
ATOM 586 N N . ASP A 1 79 ? -26.594 -26.478 13.300 1.00 38.91 79 ASP A N 1
ATOM 587 C CA . ASP A 1 79 ? -26.125 -25.198 13.849 1.00 38.91 79 ASP A CA 1
ATOM 588 C C . ASP A 1 79 ? -26.028 -25.192 15.389 1.00 38.91 79 ASP A C 1
ATOM 590 O O . ASP A 1 79 ? -25.194 -24.481 15.949 1.00 38.91 79 ASP A O 1
ATOM 594 N N . CYS A 1 80 ? -26.802 -26.019 16.108 1.00 39.31 80 CYS A N 1
ATOM 595 C CA . CYS A 1 80 ? -26.792 -26.018 17.580 1.00 39.31 80 CYS A CA 1
ATOM 596 C C . CYS A 1 80 ? -25.911 -27.100 18.225 1.00 39.31 80 CYS A C 1
ATOM 598 O O . CYS A 1 80 ? -25.409 -26.885 19.328 1.00 39.31 80 CYS A O 1
ATOM 600 N N . LEU A 1 81 ? -25.679 -28.249 17.581 1.00 32.97 81 LEU A N 1
ATOM 601 C CA . LEU A 1 81 ? -24.904 -29.352 18.186 1.00 32.97 81 LEU A CA 1
ATOM 602 C C . LEU A 1 81 ? -23.420 -29.395 17.772 1.00 32.97 81 LEU A C 1
ATOM 604 O O . LEU A 1 81 ? -22.639 -30.127 18.381 1.00 32.97 81 LEU A O 1
ATOM 608 N N . GLY A 1 82 ? -22.995 -28.573 16.805 1.00 32.66 82 GLY A N 1
ATOM 609 C CA . GLY A 1 82 ? -21.589 -28.441 16.393 1.00 32.66 82 GLY A CA 1
ATOM 610 C C . GLY A 1 82 ? -20.719 -27.534 17.279 1.00 32.66 82 GLY A C 1
ATOM 611 O O . GLY A 1 82 ? -19.496 -27.554 17.155 1.00 32.66 82 GLY A O 1
ATOM 612 N N . VAL A 1 83 ? -21.307 -26.764 18.202 1.00 39.81 83 VAL A N 1
ATOM 613 C CA . VAL A 1 83 ? -20.591 -25.725 18.978 1.00 39.81 83 VAL A CA 1
ATOM 614 C C . VAL A 1 83 ? -19.811 -26.286 20.187 1.00 39.81 83 VAL A C 1
ATOM 616 O O . VAL A 1 83 ? -19.022 -25.575 20.802 1.00 39.81 83 VAL A O 1
ATOM 619 N N . ALA A 1 84 ? -19.947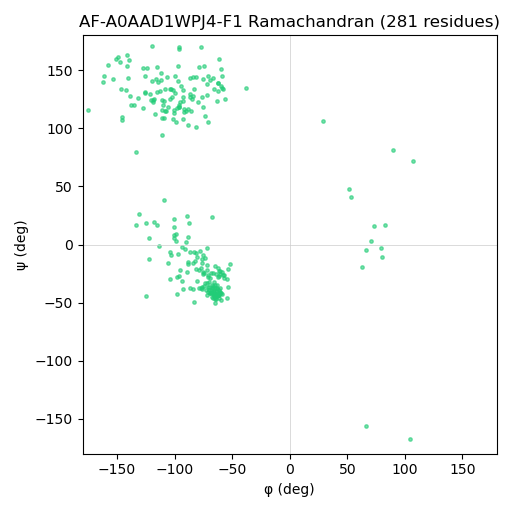 -27.575 20.529 1.00 36.44 84 ALA A N 1
ATOM 620 C CA . ALA A 1 84 ? -19.493 -28.072 21.836 1.00 36.44 84 ALA A CA 1
ATOM 621 C C . ALA A 1 84 ? -18.175 -28.877 21.894 1.00 36.44 84 ALA A C 1
ATOM 623 O O . ALA A 1 84 ? -17.731 -29.161 23.007 1.00 36.44 84 ALA A O 1
ATOM 624 N N . ARG A 1 85 ? -17.487 -29.253 20.797 1.00 35.78 85 ARG A N 1
ATOM 625 C CA . ARG A 1 85 ? -16.155 -29.907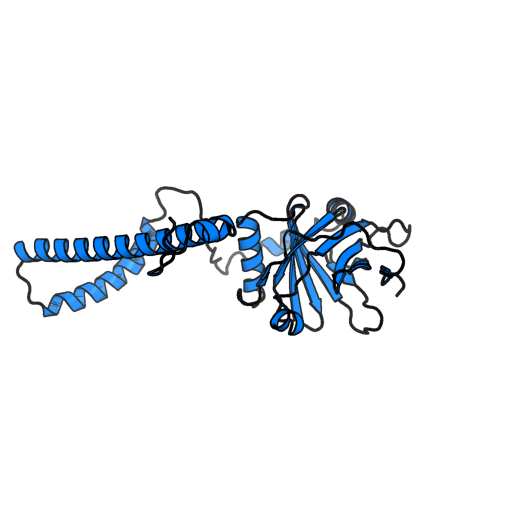 20.918 1.00 35.78 85 ARG A CA 1
ATOM 626 C C . ARG A 1 85 ? -15.163 -29.553 19.800 1.00 35.78 85 ARG A C 1
ATOM 628 O O . ARG A 1 85 ? -15.229 -30.104 18.711 1.00 35.78 85 ARG A O 1
ATOM 635 N N . ARG A 1 86 ? -14.142 -28.781 20.208 1.00 29.19 86 ARG A N 1
ATOM 636 C CA . ARG A 1 86 ? -12.835 -28.479 19.571 1.00 29.19 86 ARG A CA 1
ATOM 637 C C . ARG A 1 86 ? -12.765 -27.268 18.627 1.00 29.19 86 ARG A C 1
ATOM 639 O O . ARG A 1 86 ? -12.647 -27.394 17.416 1.00 29.19 86 ARG A O 1
ATOM 646 N N . GLN A 1 87 ? -12.636 -26.095 19.255 1.00 28.20 87 GLN A N 1
ATOM 647 C CA . GLN A 1 87 ? -11.654 -25.049 18.901 1.00 28.20 87 GLN A CA 1
ATOM 648 C C . GLN A 1 87 ? -10.316 -25.718 18.498 1.00 28.20 87 GLN A C 1
ATOM 650 O O . GLN A 1 87 ? -9.877 -26.642 19.176 1.00 28.20 87 GLN A O 1
ATOM 655 N N . ILE A 1 88 ? -9.606 -25.352 17.428 1.00 30.66 88 ILE A N 1
ATOM 656 C CA . ILE A 1 88 ? -9.135 -24.017 17.045 1.00 30.66 88 ILE A CA 1
ATOM 657 C C . ILE A 1 88 ? -8.974 -23.959 15.511 1.00 30.66 88 ILE A C 1
ATOM 659 O O . ILE A 1 88 ? -8.426 -24.885 14.918 1.00 30.66 88 ILE A O 1
ATOM 663 N N . ARG A 1 89 ? -9.321 -22.793 14.938 1.00 30.56 89 ARG A N 1
ATOM 664 C CA . ARG A 1 89 ? -8.977 -22.260 13.599 1.00 30.56 89 ARG A CA 1
ATOM 665 C C . ARG A 1 89 ? -10.126 -22.249 12.580 1.00 30.56 89 ARG A C 1
ATOM 667 O O . ARG A 1 89 ? -10.096 -22.971 11.597 1.00 30.56 89 ARG A O 1
ATOM 674 N N . CYS A 1 90 ? -11.074 -21.339 12.797 1.00 24.98 90 CYS A N 1
ATOM 675 C CA . CYS A 1 90 ? -11.599 -20.376 11.814 1.00 24.98 90 CYS A CA 1
ATOM 676 C C . CYS A 1 90 ? -12.579 -19.454 12.556 1.00 24.98 90 CYS A C 1
ATOM 678 O O . CYS A 1 90 ? -13.562 -19.924 13.112 1.00 24.98 90 CYS A O 1
ATOM 680 N N . GLY A 1 91 ? -12.269 -18.159 12.643 1.00 25.73 91 GLY A N 1
ATOM 681 C CA . GLY A 1 91 ? -13.187 -17.162 13.192 1.00 25.73 91 GLY A CA 1
ATOM 682 C C . GLY A 1 91 ? -14.078 -16.634 12.078 1.00 25.73 91 GLY A C 1
ATOM 683 O O . GLY A 1 91 ? -13.604 -15.856 11.253 1.00 25.73 91 GLY A O 1
ATOM 684 N N . CYS A 1 92 ? -15.320 -17.114 12.065 1.00 26.34 92 CYS A N 1
ATOM 685 C CA . CYS A 1 92 ? -16.468 -16.521 11.390 1.00 26.34 92 CYS A CA 1
ATOM 686 C C . CYS A 1 92 ? -16.912 -15.240 12.109 1.00 26.34 92 CYS A C 1
ATOM 688 O O . CYS A 1 92 ? -16.834 -15.140 13.332 1.00 26.34 92 CYS A O 1
ATOM 690 N N . GLU A 1 93 ? -17.376 -14.284 11.307 1.00 28.17 93 GLU A N 1
ATOM 691 C CA . GLU A 1 93 ? -18.724 -13.707 11.391 1.00 28.17 93 GLU A CA 1
ATOM 692 C C . GLU A 1 93 ? -19.394 -13.694 12.775 1.00 28.17 93 GLU A C 1
ATOM 694 O O . GLU A 1 93 ? -19.901 -14.697 13.271 1.00 28.17 93 GLU A O 1
ATOM 699 N N . LEU A 1 94 ? -19.459 -12.495 13.356 1.00 28.34 94 LEU A N 1
ATOM 700 C CA . LEU A 1 94 ? -20.408 -12.142 14.403 1.00 28.34 94 LEU A CA 1
ATOM 701 C C . LEU A 1 94 ? -21.539 -11.338 13.760 1.00 28.34 94 LEU A C 1
ATOM 703 O O . LEU A 1 94 ? -21.367 -10.168 13.420 1.00 28.34 94 LEU A O 1
ATOM 707 N N . THR A 1 95 ? -22.715 -11.949 13.638 1.00 29.16 95 THR A N 1
ATOM 708 C CA . THR A 1 95 ? -23.977 -11.216 13.521 1.00 29.16 95 THR A CA 1
ATOM 709 C C . THR A 1 95 ? -24.276 -10.584 14.878 1.00 29.16 95 THR A C 1
ATOM 711 O O . THR A 1 95 ? -24.625 -11.276 15.837 1.00 29.16 95 THR A O 1
ATOM 714 N N . MET A 1 96 ? -24.082 -9.270 14.985 1.00 27.53 96 MET A N 1
ATOM 715 C CA . MET A 1 96 ? -24.297 -8.520 16.219 1.00 27.53 96 MET A CA 1
ATOM 716 C C . MET A 1 96 ? -25.728 -7.974 16.258 1.00 27.53 96 MET A C 1
ATOM 718 O O . MET A 1 96 ? -26.130 -7.171 15.418 1.00 27.53 96 MET A O 1
ATOM 722 N N . ASN A 1 97 ? -26.495 -8.436 17.246 1.00 27.84 97 ASN A N 1
ATOM 723 C CA . ASN A 1 97 ? -27.855 -7.990 17.532 1.00 27.84 97 ASN A CA 1
ATOM 724 C C . ASN A 1 97 ? -27.918 -6.479 17.835 1.00 27.84 97 ASN A C 1
ATOM 726 O O . ASN A 1 97 ? -27.128 -5.935 18.607 1.00 27.84 97 ASN A O 1
ATOM 730 N N . SER A 1 98 ? -28.931 -5.832 17.256 1.00 33.12 98 SER A N 1
ATOM 731 C CA . SER A 1 98 ? -29.192 -4.385 17.181 1.00 33.12 98 SER A CA 1
ATOM 732 C C . SER A 1 98 ? -29.541 -3.667 18.507 1.00 33.12 98 SER A C 1
ATOM 734 O O . SER A 1 98 ? -30.174 -2.614 18.472 1.00 33.12 98 SER A O 1
ATOM 736 N N . VAL A 1 99 ? -29.165 -4.179 19.685 1.00 32.62 99 VAL A N 1
ATOM 737 C CA . VAL A 1 99 ? -29.655 -3.626 20.975 1.00 32.62 99 VAL A CA 1
ATOM 738 C C . VAL A 1 99 ? -28.549 -3.143 21.929 1.00 32.62 99 VAL A C 1
ATOM 740 O O . VAL A 1 99 ? -28.828 -2.354 22.823 1.00 32.62 99 VAL A O 1
ATOM 743 N N . TYR A 1 100 ? -27.270 -3.457 21.687 1.00 31.23 100 TYR A N 1
ATOM 744 C CA . TYR A 1 100 ? -26.156 -2.963 22.528 1.00 31.23 100 TYR A CA 1
ATOM 745 C C . TYR A 1 100 ? -25.384 -1.767 21.938 1.00 31.23 100 TYR A C 1
ATOM 747 O O . TYR A 1 100 ? -24.399 -1.306 22.509 1.00 31.23 100 TYR A O 1
ATOM 755 N N . MET A 1 101 ? -25.838 -1.217 20.807 1.00 29.88 101 MET A N 1
ATOM 756 C CA . MET A 1 101 ? -25.105 -0.199 20.039 1.00 29.88 101 MET A CA 1
ATOM 757 C C . MET A 1 101 ? -25.184 1.230 20.617 1.00 29.88 101 MET A C 1
ATOM 759 O O . MET A 1 101 ? -24.498 2.121 20.120 1.00 29.88 101 MET A O 1
ATOM 763 N N . TRP A 1 102 ? -25.973 1.478 21.672 1.00 30.52 102 TRP A N 1
ATOM 764 C CA . TRP A 1 102 ? -26.214 2.848 22.157 1.00 30.52 102 TRP A CA 1
ATOM 765 C C . TRP A 1 102 ? -25.495 3.236 23.463 1.00 30.52 102 TRP A C 1
ATOM 767 O O . TRP A 1 102 ? -25.343 4.427 23.732 1.00 30.52 102 TRP A O 1
ATOM 777 N N . GLU A 1 103 ? -24.972 2.289 24.254 1.00 26.75 103 GLU A N 1
ATOM 778 C CA . GLU A 1 103 ? -24.285 2.626 25.521 1.00 26.75 103 GLU A CA 1
ATOM 779 C C . GLU A 1 103 ? -22.754 2.742 25.412 1.00 26.75 103 GLU A C 1
ATOM 781 O O . GLU A 1 103 ? -22.142 3.493 26.171 1.00 26.75 103 GLU A O 1
ATOM 786 N N . SER A 1 104 ? -22.112 2.136 24.406 1.00 30.44 104 SER A N 1
ATOM 787 C CA . SER A 1 104 ? -20.655 2.270 24.208 1.00 30.44 104 SER A CA 1
ATOM 788 C C . SER A 1 104 ? -20.219 3.611 23.599 1.00 30.44 104 SER A C 1
ATOM 790 O O . SER A 1 104 ? -19.038 3.955 23.649 1.00 30.44 104 SER A O 1
ATOM 792 N N . ILE A 1 105 ? -21.151 4.414 23.069 1.00 37.97 105 ILE A N 1
ATOM 793 C CA . ILE A 1 105 ? -20.840 5.726 22.472 1.00 37.97 105 ILE A CA 1
ATOM 794 C C . ILE A 1 105 ? -20.529 6.779 23.554 1.00 37.97 105 ILE A C 1
ATOM 796 O O . ILE A 1 105 ? -19.761 7.708 23.305 1.00 37.97 105 ILE A O 1
ATOM 800 N N . LYS A 1 106 ? -21.030 6.619 24.788 1.00 31.97 106 LYS A N 1
ATOM 801 C CA . LYS A 1 106 ? -20.781 7.587 25.875 1.00 31.97 106 LYS A CA 1
ATOM 802 C C . LYS A 1 106 ? -19.425 7.412 26.575 1.00 31.97 106 LYS A C 1
ATOM 804 O O . LYS A 1 106 ? -18.922 8.377 27.139 1.00 31.97 106 LYS A O 1
ATOM 809 N N . ALA A 1 107 ? -18.792 6.239 26.486 1.00 27.88 107 ALA A N 1
ATOM 810 C CA . ALA A 1 107 ? -17.497 5.974 27.131 1.00 27.88 107 ALA A CA 1
ATOM 811 C C . ALA A 1 107 ? -16.270 6.340 26.263 1.00 27.88 107 ALA A C 1
ATOM 813 O O . ALA A 1 107 ? -15.161 6.468 26.778 1.00 27.88 107 ALA A O 1
ATOM 814 N N . GLY A 1 108 ? -16.447 6.551 24.953 1.00 34.12 108 GLY A N 1
ATOM 815 C CA . GLY A 1 108 ? -15.353 6.862 24.019 1.00 34.12 108 GLY A CA 1
ATOM 816 C C . GLY A 1 108 ? -14.927 8.336 23.957 1.00 34.12 108 GLY A C 1
ATOM 817 O O . GLY A 1 108 ? -13.946 8.660 23.290 1.00 34.12 108 GLY A O 1
ATOM 818 N N . ALA A 1 109 ? -15.634 9.245 24.635 1.00 34.50 109 ALA A N 1
ATOM 819 C CA . ALA A 1 109 ? -15.448 10.688 24.459 1.00 34.50 109 ALA A CA 1
ATOM 820 C C . ALA A 1 109 ? -14.398 11.338 25.386 1.00 34.50 109 ALA A C 1
ATOM 822 O O . ALA A 1 109 ? -14.196 12.546 25.294 1.00 34.50 109 ALA A O 1
ATOM 823 N N . MET A 1 110 ? -13.695 10.582 26.243 1.00 27.84 110 MET A N 1
ATOM 824 C CA . MET A 1 110 ? -12.801 11.173 27.261 1.00 27.84 110 MET A CA 1
ATOM 825 C C . MET A 1 110 ? -11.338 10.683 27.250 1.00 27.84 110 MET A C 1
ATOM 827 O O . MET A 1 110 ? -10.611 10.898 28.213 1.00 27.84 110 MET A O 1
ATOM 831 N N . LEU A 1 111 ? -10.857 10.078 26.155 1.00 33.47 111 LEU A N 1
ATOM 832 C CA . LEU A 1 111 ? -9.444 9.654 26.016 1.00 33.47 111 LEU A CA 1
ATOM 833 C C . LEU A 1 111 ? -8.778 10.086 24.692 1.00 33.47 111 LEU A C 1
ATOM 835 O O . LEU A 1 111 ? -7.831 9.459 24.220 1.00 33.47 111 LEU A O 1
ATOM 839 N N . ALA A 1 112 ? -9.251 11.166 24.066 1.00 35.56 112 ALA A N 1
ATOM 840 C CA . ALA A 1 112 ? -8.814 11.562 22.723 1.00 35.56 112 ALA A CA 1
ATOM 841 C C . ALA A 1 112 ? -7.771 12.701 22.654 1.00 35.56 112 ALA A C 1
ATOM 843 O O . ALA A 1 112 ? -7.568 13.240 21.567 1.00 35.56 112 ALA A O 1
ATOM 844 N N . SER A 1 113 ? -7.085 13.070 23.744 1.00 32.78 113 SER A N 1
ATOM 845 C CA . SER A 1 113 ? -6.186 14.246 23.739 1.00 32.78 113 SER A CA 1
ATOM 846 C C . SER A 1 113 ? -4.678 13.988 23.907 1.00 32.78 113 SER A C 1
ATOM 848 O O . SER A 1 113 ? -3.919 14.943 23.802 1.00 32.78 113 SER A O 1
ATOM 850 N N . VAL A 1 114 ? -4.192 12.744 24.070 1.00 38.66 114 VAL A N 1
ATOM 851 C CA . VAL A 1 114 ? -2.738 12.477 24.298 1.00 38.66 114 VAL A CA 1
ATOM 852 C C . VAL A 1 114 ? -2.089 11.530 23.254 1.00 38.66 114 VAL A C 1
ATOM 854 O O . VAL A 1 114 ? -0.927 11.157 23.355 1.00 38.66 114 VAL A O 1
ATOM 857 N N . GLY A 1 115 ? -2.800 11.123 22.195 1.00 44.91 115 GLY A N 1
ATOM 858 C CA . GLY A 1 115 ? -2.417 9.928 21.416 1.00 44.91 115 GLY A CA 1
ATOM 859 C C . GLY A 1 115 ? -1.720 10.092 20.054 1.00 44.91 115 GLY A C 1
ATOM 860 O O . GLY A 1 115 ? -1.328 9.074 19.484 1.00 44.91 115 GLY A O 1
ATOM 861 N N . THR A 1 116 ? -1.603 11.287 19.462 1.00 50.47 116 THR A N 1
ATOM 862 C CA . THR A 1 116 ? -1.203 11.395 18.036 1.00 50.47 116 THR A CA 1
ATOM 863 C C . THR A 1 116 ? 0.293 11.426 17.768 1.00 50.47 116 THR A C 1
ATOM 865 O O . THR A 1 116 ? 0.731 10.827 16.787 1.00 50.47 116 THR A O 1
ATOM 868 N N . GLU A 1 117 ? 1.088 12.086 18.610 1.00 49.47 117 GLU A N 1
ATOM 869 C CA . GLU A 1 117 ? 2.516 12.277 18.324 1.00 49.47 117 GLU A CA 1
ATOM 870 C C . GLU A 1 117 ? 3.292 10.951 18.416 1.00 49.47 117 GLU A C 1
ATOM 872 O O . GLU A 1 117 ? 4.048 10.600 17.509 1.00 49.47 117 GLU A O 1
ATOM 877 N N . GLY A 1 118 ? 2.988 10.128 19.427 1.00 59.56 118 GLY A N 1
ATOM 878 C CA . GLY A 1 118 ? 3.591 8.802 19.594 1.00 59.56 118 GLY A CA 1
ATOM 879 C C . GLY A 1 118 ? 3.223 7.786 18.502 1.00 59.56 118 GLY A C 1
ATOM 880 O O . GLY A 1 118 ? 3.989 6.859 18.254 1.00 59.56 118 GLY A O 1
ATOM 881 N N . ARG A 1 119 ? 2.084 7.942 17.809 1.00 75.62 119 ARG A N 1
ATOM 882 C CA . ARG A 1 119 ? 1.659 7.017 16.737 1.00 75.62 119 ARG A CA 1
ATOM 883 C C . ARG A 1 119 ? 2.386 7.268 15.417 1.00 75.62 119 ARG A C 1
ATOM 885 O O . ARG A 1 119 ? 2.739 6.311 14.737 1.00 75.62 119 ARG A O 1
ATOM 892 N N . ILE A 1 120 ? 2.654 8.531 15.075 1.00 79.00 120 ILE A N 1
ATOM 893 C CA . ILE A 1 120 ? 3.415 8.889 13.863 1.00 79.00 120 ILE A CA 1
ATOM 894 C C . ILE A 1 120 ? 4.844 8.354 13.964 1.00 79.00 120 ILE A C 1
ATOM 896 O O . ILE A 1 120 ? 5.357 7.780 13.007 1.00 79.00 120 ILE A O 1
ATOM 900 N N . ILE A 1 121 ? 5.456 8.488 15.143 1.00 82.50 121 ILE A N 1
ATOM 901 C CA . ILE A 1 121 ? 6.802 7.972 15.409 1.00 82.50 121 ILE A CA 1
ATOM 902 C C . ILE A 1 121 ? 6.831 6.446 15.251 1.00 82.50 121 ILE A C 1
ATOM 904 O O . ILE A 1 121 ? 7.724 5.923 14.595 1.00 82.50 121 ILE A O 1
ATOM 908 N N . LYS A 1 122 ? 5.822 5.732 15.765 1.00 89.31 122 LYS A N 1
ATOM 909 C CA . LYS A 1 122 ? 5.705 4.271 15.597 1.00 89.31 122 LYS A CA 1
ATOM 910 C C . LYS A 1 122 ? 5.469 3.844 14.145 1.00 89.31 122 LYS A C 1
ATOM 912 O O . LYS A 1 122 ? 5.931 2.785 13.734 1.00 89.31 122 LYS A O 1
ATOM 917 N N . PHE A 1 123 ? 4.765 4.658 13.358 1.00 90.50 123 PHE A N 1
ATOM 918 C CA . PHE A 1 123 ? 4.526 4.388 11.939 1.00 90.50 123 PHE A CA 1
ATOM 919 C C . PHE A 1 123 ? 5.750 4.669 11.053 1.00 90.50 123 PHE A C 1
ATOM 921 O O . PHE A 1 123 ? 5.806 4.207 9.912 1.00 90.50 123 PHE A O 1
ATOM 928 N N . ALA A 1 124 ? 6.746 5.401 11.558 1.00 91.88 124 ALA A N 1
ATOM 929 C CA . ALA A 1 124 ? 7.954 5.716 10.813 1.00 91.88 124 ALA A CA 1
ATOM 930 C C . ALA A 1 124 ? 8.742 4.454 10.407 1.00 91.88 124 ALA A C 1
ATOM 932 O O . ALA A 1 124 ? 8.594 3.364 10.970 1.00 91.88 124 ALA A O 1
ATOM 933 N N . GLY A 1 125 ? 9.588 4.608 9.395 1.00 94.25 125 GLY A N 1
ATOM 934 C CA . GLY A 1 125 ? 10.412 3.550 8.825 1.00 94.25 125 GLY A CA 1
ATOM 935 C C . GLY A 1 125 ? 9.894 3.038 7.484 1.00 94.25 125 GLY A C 1
ATOM 936 O O . GLY A 1 125 ? 9.057 3.657 6.825 1.00 94.25 125 GLY A O 1
ATOM 937 N N . GLN A 1 126 ? 10.450 1.908 7.063 1.00 96.44 126 GLN A N 1
ATOM 938 C CA . GLN A 1 126 ? 10.171 1.308 5.765 1.00 96.44 126 GLN A CA 1
ATOM 939 C C . GLN A 1 126 ? 8.941 0.393 5.819 1.00 96.44 126 GLN A C 1
ATOM 941 O O . GLN A 1 126 ? 8.732 -0.315 6.807 1.00 96.44 126 GLN A O 1
ATOM 946 N N . TRP A 1 127 ? 8.163 0.402 4.738 1.00 97.75 127 TRP A N 1
ATOM 947 C CA . TRP A 1 127 ? 7.012 -0.465 4.511 1.00 97.75 127 TRP A CA 1
ATOM 948 C C . TRP A 1 127 ? 6.962 -0.913 3.048 1.00 97.75 127 TRP A C 1
ATOM 950 O O . TRP A 1 127 ? 7.242 -0.128 2.142 1.00 97.75 127 TRP A O 1
ATOM 960 N N . TYR A 1 128 ? 6.555 -2.153 2.812 1.00 98.00 128 TYR A N 1
ATOM 961 C CA . TYR A 1 128 ? 6.378 -2.741 1.487 1.00 98.00 128 TYR A CA 1
ATOM 962 C C . TYR A 1 128 ? 4.896 -2.792 1.139 1.00 98.00 128 TYR A C 1
ATOM 964 O O . TYR A 1 128 ? 4.083 -3.201 1.967 1.00 98.00 128 TYR A O 1
ATOM 972 N N . LEU A 1 129 ? 4.532 -2.374 -0.071 1.00 98.25 129 LEU A N 1
ATOM 973 C CA . LEU A 1 129 ? 3.165 -2.503 -0.566 1.00 98.25 129 LEU A CA 1
ATOM 974 C C . LEU A 1 129 ? 2.908 -3.961 -0.956 1.00 98.25 129 LEU A C 1
ATOM 976 O O . LEU A 1 129 ? 3.575 -4.480 -1.846 1.00 98.25 129 LEU A O 1
ATOM 980 N N . LEU A 1 130 ? 1.946 -4.601 -0.293 1.00 98.00 130 LEU A N 1
ATOM 981 C CA . LEU A 1 130 ? 1.632 -6.017 -0.489 1.00 98.00 130 LEU A CA 1
ATOM 982 C C . LEU A 1 130 ? 0.447 -6.224 -1.430 1.00 98.00 130 LEU A C 1
ATOM 984 O O . LEU A 1 130 ? 0.468 -7.126 -2.262 1.00 98.00 130 LEU A O 1
ATOM 988 N N . SER A 1 131 ? -0.604 -5.416 -1.283 1.00 97.81 131 SER A N 1
ATOM 989 C CA . SER A 1 131 ? -1.818 -5.539 -2.091 1.00 97.81 131 SER A CA 1
ATOM 990 C C . SER A 1 131 ? -2.612 -4.235 -2.123 1.00 97.81 131 SER A C 1
ATOM 992 O O . SER A 1 131 ? -2.522 -3.410 -1.204 1.00 97.81 131 SER A O 1
ATOM 994 N N . VAL A 1 132 ? -3.392 -4.039 -3.185 1.00 98.19 132 VAL A N 1
ATOM 995 C CA . VAL A 1 132 ? -4.272 -2.880 -3.371 1.00 98.19 132 VAL A CA 1
ATOM 996 C C . VAL A 1 132 ? -5.662 -3.342 -3.785 1.00 98.19 132 VAL A C 1
ATOM 998 O O . VAL A 1 132 ? -5.807 -4.006 -4.802 1.00 98.19 132 VAL A O 1
ATOM 1001 N N . ALA A 1 133 ? -6.688 -2.913 -3.054 1.00 98.00 133 ALA A N 1
ATOM 1002 C CA . ALA A 1 133 ? -8.089 -3.103 -3.407 1.00 98.00 133 ALA A CA 1
ATOM 1003 C C . ALA A 1 133 ? -8.626 -1.802 -4.016 1.00 98.00 133 ALA A C 1
ATOM 1005 O O . ALA A 1 133 ? -8.629 -0.755 -3.354 1.00 98.00 133 ALA A O 1
ATOM 1006 N N . SER A 1 134 ? -9.013 -1.824 -5.295 1.00 96.38 134 SER A N 1
ATOM 1007 C CA . SER A 1 134 ? -9.443 -0.609 -5.998 1.00 96.38 134 SER A CA 1
ATOM 1008 C C . SER A 1 134 ? -10.236 -0.879 -7.272 1.00 96.38 134 SER A C 1
ATOM 1010 O O . SER A 1 134 ? -9.845 -1.660 -8.133 1.00 96.38 134 SER A O 1
ATOM 1012 N N . GLU A 1 135 ? -11.270 -0.079 -7.499 1.00 94.00 135 GLU A N 1
ATOM 1013 C CA . GLU A 1 135 ? -11.982 -0.047 -8.779 1.00 94.00 135 GLU A CA 1
ATOM 1014 C C . GLU A 1 135 ? -11.376 0.926 -9.807 1.00 94.00 135 GLU A C 1
ATOM 1016 O O . GLU A 1 135 ? -12.023 1.328 -10.776 1.00 94.00 135 GLU A O 1
ATOM 1021 N N . CYS A 1 136 ? -10.125 1.342 -9.620 1.00 92.50 136 CYS A N 1
ATOM 1022 C CA . CYS A 1 136 ? -9.443 2.215 -10.567 1.00 92.50 136 CYS A CA 1
ATOM 1023 C C . CYS A 1 136 ? -9.265 1.537 -11.937 1.00 92.50 136 CYS A C 1
ATOM 1025 O O . CYS A 1 136 ? -8.609 0.502 -12.038 1.00 92.50 136 CYS A O 1
ATOM 1027 N N . ASN A 1 137 ? -9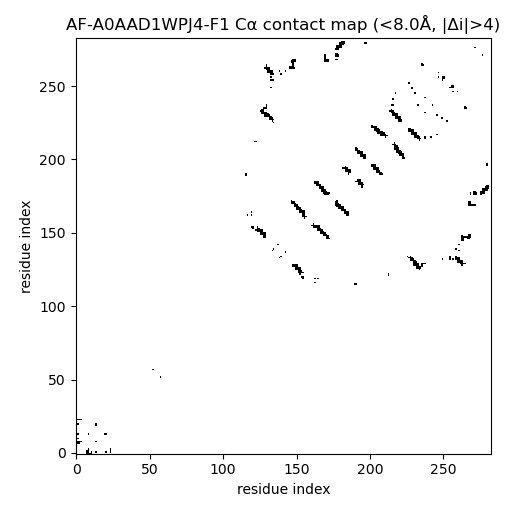.763 2.171 -13.007 1.00 93.25 137 ASN A N 1
ATOM 1028 C CA . ASN A 1 137 ? -9.653 1.665 -14.384 1.00 93.25 137 ASN A CA 1
ATOM 1029 C C . ASN A 1 137 ? -8.207 1.353 -14.796 1.00 93.25 137 ASN A C 1
ATOM 1031 O O . ASN A 1 137 ? -7.965 0.368 -15.486 1.00 93.25 137 ASN A O 1
ATOM 1035 N N . TYR A 1 138 ? -7.242 2.163 -14.346 1.00 90.56 138 TYR A N 1
ATOM 1036 C CA . TYR A 1 138 ? -5.830 1.921 -14.638 1.00 90.56 138 TYR A CA 1
ATOM 1037 C C . TYR A 1 138 ? -5.347 0.593 -14.045 1.00 90.56 138 TYR A C 1
ATOM 1039 O O . TYR A 1 138 ? -4.661 -0.152 -14.736 1.00 90.56 138 TYR A O 1
ATOM 1047 N N . LEU A 1 139 ? -5.736 0.272 -12.804 1.00 93.25 139 LEU A N 1
ATOM 1048 C CA . LEU A 1 139 ? -5.385 -1.002 -12.172 1.00 93.25 139 LEU A CA 1
ATOM 1049 C C . LEU A 1 139 ? -6.135 -2.170 -12.817 1.00 93.25 139 LEU A C 1
ATOM 1051 O O . LEU A 1 139 ? -5.513 -3.190 -13.085 1.00 93.25 139 LEU A O 1
ATOM 1055 N N . LYS A 1 140 ? -7.416 -1.996 -13.176 1.00 94.06 140 LYS A N 1
ATOM 1056 C CA . LYS A 1 140 ? -8.176 -3.015 -13.925 1.00 94.06 140 LYS A CA 1
ATOM 1057 C C . LYS A 1 140 ? -7.449 -3.411 -15.220 1.00 94.06 140 LYS A C 1
ATOM 1059 O O . LYS A 1 140 ? -7.280 -4.596 -15.482 1.00 94.06 140 LYS A O 1
ATOM 1064 N N . ALA A 1 141 ? -6.957 -2.431 -15.982 1.00 94.31 141 ALA A N 1
ATOM 1065 C CA . ALA A 1 141 ? -6.279 -2.664 -17.259 1.00 94.31 141 ALA A CA 1
ATOM 1066 C C . ALA A 1 141 ? -4.799 -3.085 -17.133 1.00 94.31 141 ALA A C 1
ATOM 1068 O O . ALA A 1 141 ? -4.296 -3.824 -17.976 1.00 94.31 141 ALA A O 1
ATOM 1069 N N . ASN A 1 142 ? -4.090 -2.624 -16.097 1.00 92.06 142 ASN A N 1
ATOM 1070 C CA . ASN A 1 142 ? -2.633 -2.775 -15.975 1.00 92.06 142 ASN A CA 1
ATOM 1071 C C . ASN A 1 142 ? -2.199 -3.597 -14.753 1.00 92.06 142 ASN A C 1
ATOM 1073 O O . ASN A 1 142 ? -1.043 -3.505 -14.346 1.00 92.06 142 ASN A O 1
ATOM 1077 N N . ASN A 1 143 ? -3.086 -4.409 -14.167 1.00 91.81 143 ASN A N 1
ATOM 1078 C CA . ASN A 1 143 ? -2.754 -5.241 -13.002 1.00 91.81 143 ASN A CA 1
ATOM 1079 C C . ASN A 1 143 ? -1.534 -6.151 -13.237 1.00 91.81 143 ASN A C 1
ATOM 1081 O O . ASN A 1 143 ? -0.778 -6.397 -12.313 1.00 91.81 143 ASN A O 1
ATOM 1085 N N . HIS A 1 144 ? -1.288 -6.580 -14.474 1.00 89.69 144 HIS A N 1
ATOM 1086 C CA . HIS A 1 144 ? -0.155 -7.430 -14.841 1.00 89.69 144 HIS A CA 1
ATOM 1087 C C . HIS A 1 144 ? 1.191 -6.682 -14.891 1.00 89.69 144 HIS A C 1
ATOM 1089 O O . HIS A 1 144 ? 2.231 -7.312 -15.049 1.00 89.69 144 HIS A O 1
ATOM 1095 N N . ARG A 1 145 ? 1.179 -5.346 -14.786 1.00 90.50 145 ARG A N 1
ATOM 1096 C CA . ARG A 1 145 ? 2.363 -4.465 -14.825 1.00 90.50 145 ARG A CA 1
ATOM 1097 C C . ARG A 1 145 ? 2.592 -3.740 -13.502 1.00 90.50 145 ARG A C 1
ATOM 1099 O O . ARG A 1 145 ? 3.243 -2.697 -13.471 1.00 90.50 145 ARG A O 1
ATOM 1106 N N . VAL A 1 146 ? 1.9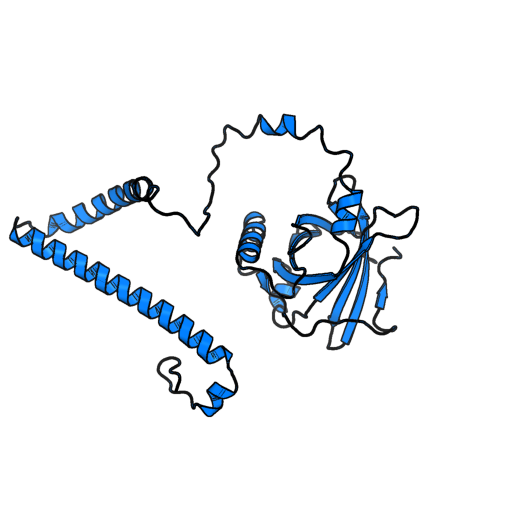79 -4.211 -12.417 1.00 93.25 146 VAL A N 1
ATOM 1107 C CA . VAL A 1 146 ? 2.218 -3.620 -11.100 1.00 93.25 146 VAL A CA 1
ATOM 1108 C C . VAL A 1 146 ? 3.668 -3.858 -10.694 1.00 93.25 146 VAL A C 1
ATOM 1110 O O . VAL A 1 146 ? 4.197 -4.956 -10.826 1.00 93.25 146 VAL A O 1
ATOM 1113 N N . GLU A 1 147 ? 4.308 -2.808 -10.196 1.00 94.06 147 GLU A N 1
ATOM 1114 C CA . GLU A 1 147 ? 5.717 -2.825 -9.822 1.00 94.06 147 GLU A CA 1
ATOM 1115 C C . GLU A 1 147 ? 5.868 -2.824 -8.307 1.00 94.06 147 GLU A C 1
ATOM 1117 O O . GLU A 1 147 ? 5.121 -2.153 -7.580 1.00 94.06 147 GLU A O 1
ATOM 1122 N N . ALA A 1 148 ? 6.881 -3.540 -7.827 1.00 95.81 148 ALA A N 1
ATOM 1123 C CA . ALA A 1 148 ? 7.209 -3.585 -6.414 1.00 95.81 148 ALA A CA 1
ATOM 1124 C C . ALA A 1 148 ? 7.447 -2.170 -5.867 1.00 95.81 148 ALA A C 1
ATOM 1126 O O . ALA A 1 148 ? 8.249 -1.392 -6.392 1.00 95.81 148 ALA A O 1
ATOM 1127 N N . THR A 1 149 ? 6.706 -1.831 -4.814 1.00 97.25 149 THR A N 1
ATOM 1128 C CA . THR A 1 149 ? 6.638 -0.473 -4.273 1.00 97.25 149 THR A CA 1
ATOM 1129 C C . THR A 1 149 ? 6.968 -0.486 -2.787 1.00 97.25 149 THR A C 1
ATOM 1131 O O . THR A 1 149 ? 6.396 -1.259 -2.017 1.00 97.25 149 THR A O 1
ATOM 1134 N N . THR A 1 150 ? 7.857 0.412 -2.381 1.00 97.56 150 THR A N 1
ATOM 1135 C CA . THR A 1 150 ? 8.265 0.616 -0.989 1.00 97.56 150 THR A CA 1
ATOM 1136 C C . THR A 1 150 ? 7.934 2.042 -0.585 1.00 97.56 150 THR A C 1
ATOM 1138 O O . THR A 1 150 ? 8.144 2.968 -1.364 1.00 97.56 150 THR A O 1
ATOM 1141 N N . ILE A 1 151 ? 7.469 2.250 0.642 1.00 96.62 151 ILE A N 1
ATOM 1142 C CA . ILE A 1 151 ? 7.363 3.585 1.231 1.00 96.62 151 ILE A CA 1
ATOM 1143 C C . ILE A 1 151 ? 8.317 3.708 2.418 1.00 96.62 151 ILE A C 1
ATOM 1145 O O . ILE A 1 151 ? 8.464 2.785 3.218 1.00 96.62 151 ILE A O 1
ATOM 1149 N N . LYS A 1 152 ? 8.971 4.860 2.539 1.00 95.94 152 LYS A N 1
ATOM 1150 C CA . LYS A 1 152 ? 9.736 5.266 3.719 1.00 95.94 152 LYS A CA 1
ATOM 1151 C C . LYS A 1 152 ? 8.989 6.419 4.369 1.00 95.94 152 LYS A C 1
ATOM 1153 O O . LYS A 1 152 ? 8.906 7.511 3.809 1.00 95.94 152 LYS A O 1
ATOM 1158 N N . ALA A 1 153 ? 8.396 6.135 5.518 1.00 94.12 153 ALA A N 1
ATOM 1159 C CA . ALA A 1 153 ? 7.641 7.087 6.309 1.00 94.12 153 ALA A CA 1
ATOM 1160 C C . ALA A 1 153 ? 8.564 7.744 7.342 1.00 94.12 153 ALA A C 1
ATOM 1162 O O . ALA A 1 153 ? 9.308 7.062 8.047 1.00 94.12 153 ALA A O 1
ATOM 1163 N N . ALA A 1 154 ? 8.509 9.063 7.454 1.00 92.38 154 ALA A N 1
ATOM 1164 C CA . ALA A 1 154 ? 9.274 9.833 8.419 1.00 92.38 154 ALA A CA 1
ATOM 1165 C C . ALA A 1 154 ? 8.433 10.983 8.966 1.00 92.38 154 ALA A C 1
ATOM 1167 O O . ALA A 1 154 ? 7.521 11.491 8.314 1.00 92.38 154 ALA A O 1
ATOM 1168 N N . ARG A 1 155 ? 8.753 11.422 10.178 1.00 88.94 155 ARG A N 1
ATOM 1169 C CA . ARG A 1 155 ? 8.182 12.648 10.726 1.00 88.94 155 ARG A CA 1
ATOM 1170 C C . ARG A 1 155 ? 8.852 13.852 10.073 1.00 88.94 155 ARG A C 1
ATOM 1172 O O . ARG A 1 155 ? 10.063 13.832 9.851 1.00 88.94 155 ARG A O 1
ATOM 1179 N N . SER A 1 156 ? 8.094 14.912 9.812 1.00 82.81 156 SER A N 1
ATOM 1180 C CA . SER A 1 156 ? 8.706 16.175 9.406 1.00 82.81 156 SER A CA 1
ATOM 1181 C C . SER A 1 156 ? 9.612 16.721 10.513 1.00 82.81 156 SER A C 1
ATOM 1183 O O . SER A 1 156 ? 9.234 16.790 11.685 1.00 82.81 156 SER A O 1
ATOM 1185 N N . THR A 1 157 ? 10.822 17.117 10.129 1.00 77.50 157 THR A N 1
ATOM 1186 C CA . THR A 1 157 ? 11.824 17.732 11.011 1.00 77.50 157 THR A CA 1
ATOM 1187 C C . THR A 1 157 ? 11.650 19.246 11.127 1.00 77.50 157 THR A C 1
ATOM 1189 O O . THR A 1 157 ? 12.315 19.886 11.939 1.00 77.50 157 THR A O 1
ATOM 1192 N N . LYS A 1 158 ? 10.742 19.839 10.342 1.00 78.94 158 LYS A N 1
ATOM 1193 C CA . LYS A 1 158 ? 10.462 21.277 10.372 1.00 78.94 158 LYS A CA 1
ATOM 1194 C C . LYS A 1 158 ? 9.700 21.643 11.660 1.00 78.94 158 LYS A C 1
ATOM 1196 O O . LYS A 1 158 ? 8.635 21.069 11.893 1.00 78.94 158 LYS A O 1
ATOM 1201 N N . PRO A 1 159 ? 10.145 22.649 12.443 1.00 64.38 159 PRO A N 1
ATOM 1202 C CA . PRO A 1 159 ? 9.556 22.994 13.746 1.00 64.38 159 PRO A CA 1
ATOM 1203 C C . PRO A 1 159 ? 8.054 23.319 13.726 1.00 64.38 159 PRO A C 1
ATOM 1205 O O . PRO A 1 159 ? 7.365 23.091 14.712 1.00 64.38 159 PRO A O 1
ATOM 1208 N N . ARG A 1 160 ? 7.535 23.841 12.605 1.00 65.81 160 ARG A N 1
ATOM 1209 C CA . ARG A 1 160 ? 6.115 24.212 12.429 1.00 65.81 160 ARG A CA 1
ATOM 1210 C C . ARG A 1 160 ? 5.249 23.113 11.804 1.00 65.81 160 ARG A C 1
ATOM 1212 O O . ARG A 1 160 ? 4.055 23.308 11.613 1.00 65.81 160 ARG A O 1
ATOM 1219 N N . GLU A 1 161 ? 5.843 21.980 11.445 1.00 75.25 161 GLU A N 1
ATOM 1220 C CA . GLU A 1 161 ? 5.193 20.907 10.684 1.00 75.25 161 GLU A CA 1
ATOM 1221 C C . GLU A 1 161 ? 5.468 19.531 11.286 1.00 75.25 161 GLU A C 1
ATOM 1223 O O . GLU A 1 161 ? 5.259 18.517 10.632 1.00 75.25 161 GLU A O 1
ATOM 1228 N N . THR A 1 162 ? 5.923 19.490 12.533 1.00 70.38 162 THR A N 1
ATOM 1229 C CA . THR A 1 162 ? 6.320 18.298 13.292 1.00 70.38 162 THR A CA 1
ATOM 1230 C C . THR A 1 162 ? 5.252 17.202 13.355 1.00 70.38 162 THR A C 1
ATOM 1232 O O . THR A 1 162 ? 5.567 16.033 13.572 1.00 70.38 162 THR A O 1
ATOM 1235 N N . GLU A 1 163 ? 3.989 17.556 13.127 1.00 77.88 163 GLU A N 1
ATOM 1236 C CA . GLU A 1 163 ? 2.860 16.626 13.069 1.00 77.88 163 GLU A CA 1
ATOM 1237 C C . GLU A 1 163 ? 2.561 16.081 11.658 1.00 77.88 163 GLU A C 1
ATOM 1239 O O . GLU A 1 163 ? 1.678 15.238 11.495 1.00 77.88 163 GLU A O 1
ATOM 1244 N N . ASN A 1 164 ? 3.273 16.549 10.630 1.00 86.94 164 ASN A N 1
ATOM 1245 C CA . ASN A 1 164 ? 3.131 16.076 9.257 1.00 86.94 164 ASN A CA 1
ATOM 1246 C C . ASN A 1 164 ? 3.961 14.812 9.026 1.00 86.94 164 ASN A C 1
ATOM 1248 O O . ASN A 1 164 ? 5.083 14.665 9.524 1.00 86.94 164 ASN A O 1
ATOM 1252 N N . LEU A 1 165 ? 3.414 13.926 8.201 1.00 89.75 165 LEU A N 1
ATOM 1253 C CA . LEU A 1 165 ? 4.056 12.690 7.788 1.00 89.75 165 LEU A CA 1
ATOM 1254 C C . LEU A 1 165 ? 4.700 12.889 6.410 1.00 89.75 165 LEU A C 1
ATOM 1256 O O . LEU A 1 165 ? 4.018 13.163 5.424 1.00 89.75 165 LEU A O 1
ATOM 1260 N N . LEU A 1 166 ? 6.019 12.752 6.342 1.00 92.06 166 LEU A N 1
ATOM 1261 C CA . LEU A 1 166 ? 6.773 12.697 5.095 1.00 92.06 166 LEU A CA 1
ATOM 1262 C C . LEU A 1 166 ? 6.802 11.251 4.611 1.00 92.06 166 LEU A C 1
ATOM 1264 O O . LEU A 1 166 ? 7.163 10.346 5.360 1.00 92.06 166 LEU A O 1
ATOM 1268 N N . VAL A 1 167 ? 6.407 11.025 3.365 1.00 94.12 167 VAL A N 1
ATOM 1269 C CA . VAL A 1 167 ? 6.373 9.692 2.765 1.00 94.12 167 VAL A CA 1
ATOM 1270 C C . VAL A 1 167 ? 7.142 9.735 1.460 1.00 94.12 167 VAL A C 1
ATOM 1272 O O . VAL A 1 167 ? 6.771 10.445 0.528 1.00 94.12 167 VAL A O 1
ATOM 1275 N N . HIS A 1 168 ? 8.220 8.965 1.401 1.00 95.44 168 HIS A N 1
ATOM 1276 C CA . HIS A 1 168 ? 9.009 8.768 0.196 1.00 95.44 168 HIS A CA 1
ATOM 1277 C C . HIS A 1 168 ? 8.605 7.431 -0.408 1.00 95.44 168 HIS A C 1
ATOM 1279 O O . HIS A 1 168 ? 8.832 6.384 0.198 1.00 95.44 168 HIS A O 1
ATOM 1285 N N . THR A 1 169 ? 7.982 7.453 -1.577 1.00 96.06 169 THR A N 1
ATOM 1286 C CA . THR A 1 169 ? 7.583 6.240 -2.293 1.00 96.06 169 THR A CA 1
ATOM 1287 C C . THR A 1 169 ? 8.645 5.905 -3.325 1.00 96.06 169 THR A C 1
ATOM 1289 O O . THR A 1 169 ? 8.895 6.703 -4.222 1.00 96.06 169 THR A O 1
ATOM 1292 N N . LEU A 1 170 ? 9.242 4.723 -3.217 1.00 96.75 170 LEU A N 1
ATOM 1293 C CA . LEU A 1 170 ? 10.153 4.177 -4.210 1.00 96.75 170 LEU A CA 1
ATOM 1294 C C . LEU A 1 170 ? 9.447 3.092 -5.012 1.00 96.75 170 LEU A C 1
ATOM 1296 O O . LEU A 1 170 ? 8.926 2.128 -4.446 1.00 96.75 170 LEU A O 1
ATOM 1300 N N . ARG A 1 171 ? 9.444 3.245 -6.332 1.00 95.25 171 ARG A N 1
ATOM 1301 C CA . ARG A 1 171 ? 8.858 2.276 -7.263 1.00 95.25 171 ARG A CA 1
ATOM 1302 C C . ARG A 1 171 ? 9.580 2.312 -8.594 1.00 95.25 171 ARG A C 1
ATOM 1304 O O . ARG A 1 171 ? 10.181 3.325 -8.948 1.00 95.25 171 ARG A O 1
ATOM 1311 N N . LYS A 1 172 ? 9.450 1.234 -9.358 1.00 92.88 172 LYS A N 1
ATOM 1312 C CA . LYS A 1 172 ? 9.866 1.239 -10.755 1.00 92.88 172 LYS A CA 1
ATOM 1313 C C . LYS A 1 172 ? 8.804 1.877 -11.642 1.00 92.88 172 LYS A C 1
ATOM 1315 O O . LYS A 1 172 ? 7.599 1.750 -11.396 1.00 92.88 172 LYS A O 1
ATOM 1320 N N . MET A 1 173 ? 9.272 2.588 -12.657 1.00 89.81 173 MET A N 1
ATOM 1321 C CA . MET A 1 173 ? 8.497 3.004 -13.820 1.00 89.81 173 MET A CA 1
ATOM 1322 C C . MET A 1 173 ? 9.399 2.801 -15.032 1.00 89.81 173 MET A C 1
ATOM 1324 O O . MET A 1 173 ? 10.514 3.319 -15.054 1.00 89.81 173 MET A O 1
ATOM 1328 N N . ASP A 1 174 ? 8.952 1.962 -15.967 1.00 87.31 174 ASP A N 1
ATOM 1329 C CA . ASP A 1 174 ? 9.704 1.580 -17.168 1.00 87.31 174 ASP A CA 1
ATOM 1330 C C . ASP A 1 174 ? 11.117 1.045 -16.862 1.00 87.31 174 ASP A C 1
ATOM 1332 O O . ASP A 1 174 ? 12.100 1.368 -17.521 1.00 87.31 174 ASP A O 1
ATOM 1336 N N . GLY A 1 175 ? 11.228 0.232 -15.805 1.00 87.62 175 GLY A N 1
ATOM 1337 C CA . GLY A 1 175 ? 12.485 -0.383 -15.362 1.00 87.62 175 GLY A CA 1
ATOM 1338 C C . GLY A 1 175 ? 13.405 0.527 -14.541 1.00 87.62 175 GLY A C 1
ATOM 1339 O O . GLY A 1 175 ? 14.338 0.027 -13.910 1.00 87.62 175 GLY A O 1
ATOM 1340 N N . ILE A 1 176 ? 13.121 1.827 -14.473 1.00 93.38 176 ILE A N 1
ATOM 1341 C CA . ILE A 1 176 ? 13.927 2.813 -13.746 1.00 93.38 176 ILE A CA 1
ATOM 1342 C C . ILE A 1 176 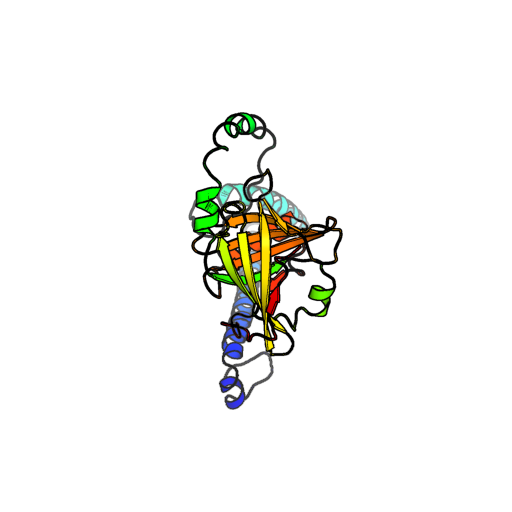? 13.324 3.060 -12.363 1.00 93.38 176 ILE A C 1
ATOM 1344 O O . ILE A 1 176 ? 12.104 3.112 -12.204 1.00 93.38 176 ILE A O 1
ATOM 1348 N N . CYS A 1 177 ? 14.171 3.200 -11.343 1.00 95.88 177 CYS A N 1
ATOM 1349 C CA . CYS A 1 177 ? 13.740 3.502 -9.982 1.00 95.88 177 CYS A CA 1
ATOM 1350 C C . CYS A 1 177 ? 13.438 4.991 -9.811 1.00 95.88 177 CYS A C 1
ATOM 1352 O O . CYS A 1 177 ? 14.320 5.826 -9.976 1.00 95.88 177 CYS A O 1
ATOM 1354 N N . TRP A 1 178 ? 12.212 5.297 -9.397 1.00 96.12 178 TRP A N 1
ATOM 1355 C CA . TRP A 1 178 ? 11.758 6.648 -9.094 1.00 96.12 178 TRP A CA 1
ATOM 1356 C C . TRP A 1 178 ? 11.491 6.817 -7.603 1.00 96.12 178 TRP A C 1
ATOM 1358 O O . TRP A 1 178 ? 10.930 5.923 -6.962 1.00 96.12 178 TRP A O 1
ATOM 1368 N N . GLU A 1 179 ? 11.842 7.984 -7.067 1.00 96.19 179 GLU A N 1
ATOM 1369 C CA . GLU A 1 179 ? 11.498 8.415 -5.713 1.00 96.19 179 GLU A CA 1
ATOM 1370 C C . GLU A 1 179 ? 10.467 9.547 -5.770 1.00 96.19 179 GLU A C 1
ATOM 1372 O O . GLU A 1 179 ? 10.723 10.615 -6.316 1.00 96.19 179 GLU A O 1
ATOM 1377 N N . ILE A 1 180 ? 9.298 9.326 -5.173 1.00 93.94 180 ILE A N 1
ATOM 1378 C CA . ILE A 1 180 ? 8.217 10.311 -5.088 1.00 93.94 180 ILE A CA 1
ATOM 1379 C C . ILE A 1 180 ? 8.132 10.802 -3.644 1.00 93.94 180 ILE A C 1
ATOM 1381 O O . ILE A 1 180 ? 7.797 10.025 -2.744 1.00 93.94 180 ILE A O 1
ATOM 1385 N N . LYS A 1 181 ? 8.425 12.082 -3.413 1.00 93.44 181 LYS A N 1
ATOM 1386 C CA . LYS A 1 181 ? 8.422 12.702 -2.082 1.00 93.44 181 LYS A CA 1
ATOM 1387 C C . LYS A 1 181 ? 7.096 13.403 -1.846 1.00 93.44 181 LYS A C 1
ATOM 1389 O O . LYS A 1 181 ? 6.744 14.333 -2.564 1.00 93.44 181 LYS A O 1
ATOM 1394 N N . GLN A 1 182 ? 6.364 12.960 -0.830 1.00 92.69 182 GLN A N 1
ATOM 1395 C CA . GLN A 1 182 ? 5.034 13.463 -0.503 1.00 92.69 182 GLN A CA 1
ATOM 1396 C C . GLN A 1 182 ? 4.963 13.919 0.949 1.00 92.69 182 GLN A C 1
ATOM 1398 O O . GLN A 1 182 ? 5.544 13.301 1.843 1.00 92.69 182 GLN A O 1
ATOM 1403 N N . GLN A 1 183 ? 4.190 14.977 1.192 1.00 91.38 183 GLN A N 1
ATOM 1404 C CA . GLN A 1 183 ? 3.935 15.488 2.533 1.00 91.38 183 GLN A CA 1
ATOM 1405 C C . GLN A 1 183 ? 2.447 15.385 2.876 1.00 91.38 183 GLN A C 1
ATOM 1407 O O . GLN A 1 183 ? 1.603 16.103 2.339 1.00 91.38 183 GLN A O 1
ATOM 1412 N N . TYR A 1 184 ? 2.143 14.508 3.825 1.00 89.62 184 TYR A N 1
ATOM 1413 C CA . TYR A 1 184 ? 0.810 14.264 4.349 1.00 89.62 184 TYR A CA 1
ATOM 1414 C C . TYR A 1 184 ? 0.576 15.158 5.566 1.00 89.62 184 TYR A C 1
ATOM 1416 O O . TYR A 1 184 ? 1.228 15.019 6.605 1.00 89.62 184 TYR A O 1
ATOM 1424 N N . ARG A 1 185 ? -0.357 16.103 5.433 1.00 89.62 185 ARG A N 1
ATOM 1425 C CA . ARG A 1 185 ? -0.705 17.051 6.495 1.00 89.62 185 ARG A CA 1
ATOM 1426 C C . ARG A 1 185 ? -1.701 16.411 7.450 1.00 89.62 185 ARG A C 1
ATOM 1428 O O . ARG A 1 185 ? -2.676 15.807 7.002 1.00 89.62 185 ARG A O 1
ATOM 1435 N N . LYS A 1 186 ? -1.476 16.537 8.755 1.00 85.31 186 LYS A N 1
ATOM 1436 C CA . LYS A 1 186 ? -2.415 16.032 9.766 1.00 85.31 186 LYS A CA 1
ATOM 1437 C C . LYS A 1 186 ? -3.767 16.747 9.642 1.00 85.31 186 LYS A C 1
ATOM 1439 O O . LYS A 1 186 ? -3.821 17.957 9.423 1.00 85.31 186 LYS A O 1
ATOM 1444 N N . ASN A 1 187 ? -4.858 15.996 9.771 1.00 82.94 187 ASN A N 1
ATOM 1445 C CA . ASN A 1 187 ? -6.212 16.541 9.857 1.00 82.94 187 ASN A CA 1
ATOM 1446 C C . ASN A 1 187 ? -6.647 16.674 11.333 1.00 82.94 187 ASN A C 1
ATOM 1448 O O . ASN A 1 187 ? -6.020 16.117 12.231 1.00 82.94 187 ASN A O 1
ATOM 1452 N N . LYS A 1 188 ? -7.757 17.375 11.594 1.00 79.69 188 LYS A N 1
ATOM 1453 C CA . LYS A 1 188 ? -8.379 17.497 12.927 1.00 79.69 188 LYS A CA 1
ATOM 1454 C C . LYS A 1 188 ? -8.739 16.139 13.543 1.00 79.69 188 LYS A C 1
ATOM 1456 O O . LYS A 1 188 ? -8.827 16.022 14.757 1.00 79.69 188 LYS A O 1
ATOM 1461 N N . ILE A 1 189 ? -8.969 15.130 12.701 1.00 78.12 189 ILE A N 1
ATOM 1462 C CA . ILE A 1 189 ? -9.280 13.761 13.115 1.00 78.12 189 ILE A CA 1
ATOM 1463 C C . ILE A 1 189 ? -7.979 12.959 13.192 1.00 78.12 189 ILE A C 1
ATOM 1465 O O . ILE A 1 189 ? -7.251 12.838 12.206 1.00 78.12 189 ILE A O 1
ATOM 1469 N N . ASN A 1 190 ? -7.714 12.376 14.358 1.00 74.94 190 ASN A N 1
ATOM 1470 C CA . ASN A 1 190 ? -6.525 11.565 14.605 1.00 74.94 190 ASN A CA 1
ATOM 1471 C C . ASN A 1 190 ? -6.449 10.374 13.632 1.00 74.94 190 ASN A C 1
ATOM 1473 O O . ASN A 1 190 ? -7.438 9.680 13.417 1.00 74.94 190 ASN A O 1
ATOM 1477 N N . GLY A 1 191 ? -5.271 10.128 13.049 1.00 77.19 191 GLY A N 1
ATOM 1478 C CA . GLY A 1 191 ? -5.060 9.044 12.075 1.00 77.19 191 GLY A CA 1
ATOM 1479 C C . GLY A 1 191 ? -5.535 9.355 10.650 1.00 77.19 191 GLY A C 1
ATOM 1480 O O . GLY A 1 191 ? -5.301 8.547 9.750 1.00 77.19 191 GLY A O 1
ATOM 1481 N N . ARG A 1 192 ? -6.143 10.529 10.426 1.00 86.94 192 ARG A N 1
ATOM 1482 C CA . ARG A 1 192 ? -6.477 11.052 9.100 1.00 86.94 192 ARG A CA 1
ATOM 1483 C C . ARG A 1 192 ? -5.458 12.100 8.671 1.00 86.94 192 ARG A C 1
ATOM 1485 O O . ARG A 1 192 ? -5.143 13.039 9.402 1.00 86.94 192 ARG A O 1
ATOM 1492 N N . PHE A 1 193 ? -4.996 11.956 7.444 1.00 89.12 193 PHE A N 1
ATOM 1493 C CA . PHE A 1 193 ? -4.045 12.836 6.801 1.00 89.12 193 PHE A CA 1
ATOM 1494 C C . PHE A 1 193 ? -4.583 13.296 5.453 1.00 89.12 193 PHE A C 1
ATOM 1496 O O . PHE A 1 193 ? -5.345 12.594 4.792 1.00 89.12 193 PHE A O 1
ATOM 1503 N N . ILE A 1 194 ? -4.160 14.480 5.040 1.00 89.12 194 ILE A N 1
ATOM 1504 C CA . ILE A 1 194 ? -4.544 15.098 3.780 1.00 89.12 194 ILE A CA 1
ATOM 1505 C C . ILE A 1 194 ? -3.284 15.288 2.947 1.00 89.12 194 ILE A C 1
ATOM 1507 O O . ILE A 1 194 ? -2.335 15.946 3.380 1.00 89.12 194 ILE A O 1
ATOM 1511 N N . LEU A 1 195 ? -3.296 14.753 1.731 1.00 87.69 195 LEU A N 1
ATOM 1512 C CA . LEU A 1 195 ? -2.297 15.041 0.712 1.00 87.69 195 LEU A CA 1
ATOM 1513 C C . LEU A 1 195 ? -2.879 16.034 -0.300 1.00 87.69 195 LEU A C 1
ATOM 1515 O O . LEU A 1 195 ? -3.941 15.806 -0.888 1.00 87.69 195 LEU A O 1
ATOM 1519 N N . LYS A 1 196 ? -2.160 17.134 -0.524 1.00 83.62 196 LYS A N 1
ATOM 1520 C CA . LYS A 1 196 ? -2.424 18.050 -1.636 1.00 83.62 196 LYS A CA 1
ATOM 1521 C C . LYS A 1 196 ? -1.609 17.584 -2.834 1.00 83.62 196 LYS A C 1
ATOM 1523 O O . LYS A 1 196 ? -0.388 17.572 -2.777 1.00 83.62 196 LYS A O 1
ATOM 1528 N N . VAL A 1 197 ? -2.291 17.166 -3.894 1.00 75.94 197 VAL A N 1
ATOM 1529 C CA . VAL A 1 197 ? -1.632 16.703 -5.120 1.00 75.94 197 VAL A CA 1
ATOM 1530 C C . VAL A 1 197 ? -1.347 17.910 -6.009 1.00 75.94 197 VAL A C 1
ATOM 1532 O O . VAL A 1 197 ? -2.251 18.706 -6.283 1.00 75.94 197 VAL A O 1
ATOM 1535 N N . ARG A 1 198 ? -0.103 18.046 -6.479 1.00 72.81 198 ARG A N 1
ATOM 1536 C CA . ARG A 1 198 ? 0.311 19.153 -7.351 1.00 72.81 198 ARG A CA 1
ATOM 1537 C C . ARG A 1 198 ? -0.535 19.178 -8.630 1.00 72.81 198 ARG A C 1
ATOM 1539 O O . ARG A 1 198 ? -0.795 18.144 -9.238 1.00 72.81 198 ARG A O 1
ATOM 1546 N N . GLY A 1 199 ? -1.012 20.361 -9.019 1.00 66.69 199 GLY A N 1
ATOM 1547 C CA . GLY A 1 199 ? -1.846 20.538 -10.217 1.00 66.69 199 GLY A CA 1
ATOM 1548 C C . GLY A 1 199 ? -3.268 19.962 -10.117 1.00 66.69 199 GLY A C 1
ATOM 1549 O O . GLY A 1 199 ? -4.026 20.039 -11.078 1.00 66.69 199 GLY A O 1
ATOM 1550 N N . SER A 1 200 ? -3.667 19.406 -8.968 1.00 68.38 200 SER A N 1
ATOM 1551 C CA . SER A 1 200 ? -5.039 18.970 -8.708 1.00 68.38 200 SER A CA 1
ATOM 1552 C C . SER A 1 200 ? -5.687 19.863 -7.656 1.00 68.38 200 SER A C 1
ATOM 1554 O O . SER A 1 200 ? -5.229 19.938 -6.523 1.00 68.38 200 SER A O 1
ATOM 1556 N N . ILE A 1 201 ? -6.839 20.452 -7.989 1.00 63.53 201 ILE A N 1
ATOM 1557 C CA . ILE A 1 201 ? -7.687 21.174 -7.015 1.00 63.53 201 ILE A CA 1
ATOM 1558 C C . ILE A 1 201 ? -8.153 20.229 -5.888 1.00 63.53 201 ILE A C 1
ATOM 1560 O O . ILE A 1 201 ? -8.462 20.642 -4.772 1.00 63.53 201 ILE A O 1
ATOM 1564 N N . ARG A 1 202 ? -8.216 18.928 -6.182 1.00 76.50 202 ARG A N 1
ATOM 1565 C CA . ARG A 1 202 ? -8.808 17.912 -5.315 1.00 76.50 202 ARG A CA 1
ATOM 1566 C C . ARG A 1 202 ? -7.757 17.279 -4.407 1.00 76.50 202 ARG A C 1
ATOM 1568 O O . ARG A 1 202 ? -6.754 16.755 -4.886 1.00 76.50 202 ARG A O 1
ATOM 1575 N N . GLN A 1 203 ? -8.050 17.289 -3.113 1.00 83.94 203 GLN A N 1
ATOM 1576 C CA . GLN A 1 203 ? -7.232 16.684 -2.066 1.00 83.94 203 GLN A CA 1
ATOM 1577 C C . GLN A 1 203 ? -7.452 15.166 -2.010 1.00 83.94 203 GLN A C 1
ATOM 1579 O O . GLN A 1 203 ? -8.511 14.667 -2.404 1.00 83.94 203 GLN A O 1
ATOM 1584 N N . LEU A 1 204 ? -6.437 14.441 -1.547 1.00 88.56 204 LEU A N 1
ATOM 1585 C CA . LEU A 1 204 ? -6.496 13.011 -1.271 1.00 88.56 204 LEU A CA 1
ATOM 1586 C C . LEU A 1 204 ? -6.545 12.816 0.245 1.00 88.56 204 LEU A C 1
ATOM 1588 O O . LEU A 1 204 ? -5.613 13.201 0.952 1.00 88.56 204 LEU A O 1
ATOM 1592 N N . ASP A 1 205 ? -7.625 12.213 0.729 1.00 90.31 205 ASP A N 1
ATOM 1593 C CA . ASP A 1 205 ? -7.758 11.824 2.129 1.00 90.31 205 ASP A CA 1
ATOM 1594 C C . ASP A 1 205 ? -7.115 10.452 2.336 1.00 90.31 205 ASP A C 1
ATOM 1596 O O . ASP A 1 205 ? -7.469 9.493 1.650 1.00 90.31 205 ASP A O 1
ATOM 1600 N N . MET A 1 206 ? -6.187 10.361 3.283 1.00 92.12 206 MET A N 1
ATOM 1601 C CA . MET A 1 206 ? -5.568 9.116 3.720 1.00 92.12 206 MET A CA 1
ATOM 1602 C C . MET A 1 206 ? -5.939 8.847 5.178 1.00 92.12 206 MET A C 1
ATOM 1604 O O . MET A 1 206 ? -5.781 9.719 6.028 1.00 92.12 206 MET A O 1
ATOM 1608 N N . VAL A 1 207 ? -6.388 7.637 5.493 1.00 92.00 207 VAL A N 1
ATOM 1609 C CA . VAL A 1 207 ? -6.678 7.205 6.865 1.00 92.00 207 VAL A CA 1
ATOM 1610 C C . VAL A 1 207 ? -5.907 5.927 7.156 1.00 92.00 207 VAL A C 1
ATOM 1612 O O . VAL A 1 207 ? -5.962 4.976 6.379 1.00 92.00 207 VAL A O 1
ATOM 1615 N N . VAL A 1 208 ? -5.198 5.897 8.282 1.00 92.06 208 VAL A N 1
ATOM 1616 C CA . VAL A 1 208 ? -4.623 4.658 8.818 1.00 92.06 208 VAL A CA 1
ATOM 1617 C C . VAL A 1 208 ? -5.739 3.935 9.571 1.00 92.06 208 VAL A C 1
ATOM 1619 O O . VAL A 1 208 ? -6.099 4.354 10.668 1.00 92.06 208 VAL A O 1
ATOM 1622 N N . ALA A 1 209 ? -6.333 2.913 8.952 1.00 91.81 209 ALA A N 1
ATOM 1623 C CA . ALA A 1 209 ? -7.523 2.247 9.482 1.00 91.81 209 ALA A CA 1
ATOM 1624 C C . ALA A 1 209 ? -7.175 1.192 10.536 1.00 91.81 209 ALA A C 1
ATOM 1626 O O . ALA A 1 209 ? -7.720 1.216 11.635 1.00 91.81 209 ALA A O 1
ATOM 1627 N N . GLU A 1 210 ? -6.232 0.306 10.221 1.00 93.31 210 GLU A N 1
ATOM 1628 C CA . GLU A 1 210 ? -5.763 -0.736 11.134 1.00 93.31 210 GLU A CA 1
ATOM 1629 C C . GLU A 1 210 ? -4.255 -0.916 10.967 1.00 93.31 210 GLU A C 1
ATOM 1631 O O . GLU A 1 210 ? -3.745 -0.958 9.849 1.00 93.31 210 GLU A O 1
ATOM 1636 N N . THR A 1 211 ? -3.516 -0.975 12.072 1.00 94.19 211 THR A N 1
ATOM 1637 C CA . THR A 1 211 ? -2.081 -1.273 12.069 1.00 94.19 211 THR A CA 1
ATOM 1638 C C . THR A 1 211 ? -1.634 -1.707 13.456 1.00 94.19 211 THR A C 1
ATOM 1640 O O . THR A 1 211 ? -2.115 -1.186 14.464 1.00 94.19 211 THR A O 1
ATOM 1643 N N . ASP A 1 212 ? -0.684 -2.633 13.501 1.00 93.69 212 ASP A N 1
ATOM 1644 C CA . ASP A 1 212 ? 0.054 -2.996 14.710 1.00 93.69 212 ASP A CA 1
ATOM 1645 C C . ASP A 1 212 ? 1.435 -2.317 14.784 1.00 93.69 212 ASP A C 1
ATOM 1647 O O . ASP A 1 212 ? 2.184 -2.559 15.722 1.00 93.69 212 ASP A O 1
ATOM 1651 N N . TYR A 1 213 ? 1.768 -1.452 13.816 1.00 92.94 213 TYR A N 1
ATOM 1652 C CA . TYR A 1 213 ? 3.050 -0.749 13.633 1.00 92.94 213 TYR A CA 1
ATOM 1653 C C . TYR A 1 213 ? 4.284 -1.642 13.386 1.00 92.94 213 TYR A C 1
ATOM 1655 O O . TYR A 1 213 ? 5.281 -1.155 12.839 1.00 92.94 213 TYR A O 1
ATOM 1663 N N . GLU A 1 214 ? 4.213 -2.927 13.728 1.00 92.12 214 GLU A N 1
ATOM 1664 C CA . GLU A 1 214 ? 5.317 -3.892 13.699 1.00 92.12 214 GLU A CA 1
ATOM 1665 C C . GLU A 1 214 ? 5.256 -4.873 12.527 1.00 92.12 214 GLU A C 1
ATOM 1667 O O . GLU A 1 214 ? 6.304 -5.303 12.052 1.00 92.12 214 GLU A O 1
ATOM 1672 N N . ASN A 1 215 ? 4.068 -5.217 12.024 1.00 95.00 215 ASN A N 1
ATOM 1673 C CA . ASN A 1 215 ? 3.923 -6.219 10.968 1.00 95.00 215 ASN A CA 1
ATOM 1674 C C . ASN A 1 215 ? 3.170 -5.683 9.755 1.00 95.00 215 ASN A C 1
ATOM 1676 O O . ASN A 1 215 ? 3.616 -5.916 8.630 1.00 95.00 215 ASN A O 1
ATOM 1680 N N . TYR A 1 216 ? 2.062 -4.963 9.949 1.00 97.38 216 TYR A N 1
ATOM 1681 C CA . TYR A 1 216 ? 1.198 -4.535 8.845 1.00 97.38 216 TYR A CA 1
ATOM 1682 C C . TYR A 1 216 ? 0.482 -3.208 9.099 1.00 97.38 216 TYR A C 1
ATOM 1684 O O . TYR A 1 216 ? 0.329 -2.740 10.230 1.00 97.38 216 TYR A O 1
ATOM 1692 N N . ALA A 1 217 ? 0.013 -2.600 8.013 1.00 97.12 217 ALA A N 1
ATOM 1693 C CA . ALA A 1 217 ? -0.853 -1.437 8.048 1.00 97.12 217 ALA A CA 1
ATOM 1694 C C . ALA A 1 217 ? -1.836 -1.443 6.873 1.00 97.12 217 ALA A C 1
ATOM 1696 O O . ALA A 1 217 ? -1.444 -1.643 5.723 1.00 97.12 217 ALA A O 1
ATOM 1697 N N . ILE A 1 218 ? -3.108 -1.180 7.157 1.00 9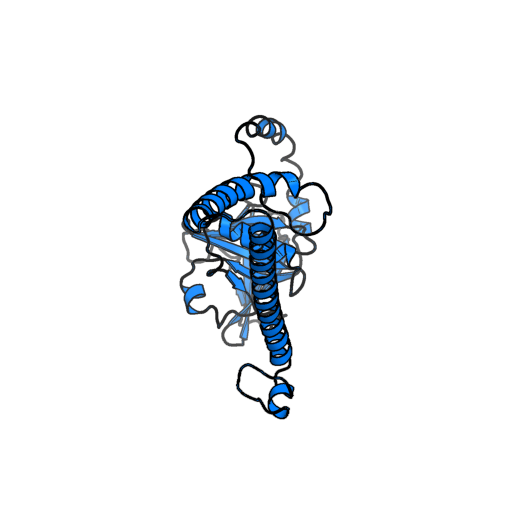7.31 218 ILE A N 1
ATOM 1698 C CA . ILE A 1 218 ? -4.183 -1.039 6.177 1.00 97.31 218 ILE A CA 1
ATOM 1699 C C . ILE A 1 218 ? -4.545 0.439 6.086 1.00 97.31 218 ILE A C 1
ATOM 1701 O O . ILE A 1 218 ? -5.019 1.054 7.047 1.00 97.31 218 ILE A O 1
ATOM 1705 N N . LEU A 1 219 ? -4.289 1.022 4.919 1.00 96.12 219 LEU A N 1
ATOM 1706 C CA . LEU A 1 219 ? -4.482 2.441 4.654 1.00 96.12 219 LEU A CA 1
ATOM 1707 C C . LEU A 1 219 ? -5.616 2.637 3.656 1.00 96.12 219 LEU A C 1
ATOM 1709 O O . LEU A 1 219 ? -5.638 2.025 2.589 1.00 96.12 219 LEU A O 1
ATOM 1713 N N . TYR A 1 220 ? -6.522 3.543 3.989 1.00 95.56 220 TYR A N 1
ATOM 1714 C CA . TYR A 1 220 ? -7.641 3.937 3.150 1.00 95.56 220 TYR A CA 1
ATOM 1715 C C . TYR A 1 220 ? -7.298 5.242 2.456 1.00 95.56 220 TYR A C 1
ATOM 1717 O O . TYR A 1 220 ? -6.895 6.207 3.100 1.00 95.56 220 TYR A O 1
ATOM 1725 N N . TYR A 1 221 ? -7.490 5.275 1.149 1.00 93.88 221 TYR A N 1
ATOM 1726 C CA . TYR A 1 221 ? -7.306 6.444 0.309 1.00 93.88 221 TYR A CA 1
ATOM 1727 C C . TYR A 1 221 ? -8.637 6.794 -0.336 1.00 93.88 221 TYR A C 1
ATOM 1729 O O . TYR A 1 221 ? -9.233 5.961 -1.016 1.00 93.88 221 TYR A O 1
ATOM 1737 N N . GLN A 1 222 ? -9.095 8.027 -0.157 1.00 91.19 222 GLN A N 1
ATOM 1738 C CA . GLN A 1 222 ? -10.350 8.497 -0.725 1.00 91.19 222 GLN A CA 1
ATOM 1739 C C . GLN A 1 222 ? -10.111 9.688 -1.651 1.00 91.19 222 GLN A C 1
ATOM 1741 O O . GLN A 1 222 ? -9.564 10.719 -1.255 1.00 91.19 222 GLN A O 1
ATOM 1746 N N . ARG A 1 223 ? -10.567 9.557 -2.901 1.00 86.88 223 ARG A N 1
ATOM 1747 C CA . ARG A 1 223 ? -10.560 10.631 -3.901 1.00 86.88 223 ARG A CA 1
ATOM 1748 C C . ARG A 1 223 ? -11.903 10.663 -4.617 1.00 86.88 223 ARG A C 1
ATOM 1750 O O . ARG A 1 223 ? -12.273 9.700 -5.273 1.00 86.88 223 ARG A O 1
ATOM 1757 N N . GLN A 1 224 ? -12.625 11.784 -4.535 1.00 81.06 224 GLN A N 1
ATOM 1758 C CA . GLN A 1 224 ? -13.905 11.985 -5.245 1.00 81.06 224 GLN A CA 1
ATOM 1759 C C . GLN A 1 224 ? -14.917 10.849 -5.011 1.00 81.06 224 GLN A C 1
ATOM 1761 O O . GLN A 1 224 ? -15.479 10.308 -5.959 1.00 81.06 224 GLN A O 1
ATOM 1766 N N . LYS A 1 225 ? -15.111 10.462 -3.744 1.00 83.06 225 LYS A N 1
ATOM 1767 C CA . LYS A 1 225 ? -15.959 9.330 -3.317 1.00 83.06 225 LYS A CA 1
ATOM 1768 C C . LYS A 1 225 ? -15.476 7.935 -3.744 1.00 83.06 225 LYS A C 1
ATOM 1770 O O . LYS A 1 225 ? -16.057 6.960 -3.292 1.00 83.06 225 LYS A O 1
ATOM 1775 N N . LYS A 1 226 ? -14.403 7.815 -4.532 1.00 89.50 226 LYS A N 1
ATOM 1776 C CA . LYS A 1 226 ? -13.759 6.528 -4.815 1.00 89.50 226 LYS A CA 1
ATOM 1777 C C . LYS A 1 226 ? -12.779 6.189 -3.702 1.00 89.50 226 LYS A C 1
ATOM 1779 O O . LYS A 1 226 ? -11.924 7.012 -3.365 1.00 89.50 226 LYS A O 1
ATOM 1784 N N . ILE A 1 227 ? -12.921 4.990 -3.153 1.00 93.31 227 ILE A N 1
ATOM 1785 C CA . ILE A 1 227 ? -12.066 4.457 -2.095 1.00 93.31 227 ILE A CA 1
ATOM 1786 C C . ILE A 1 227 ? -11.043 3.511 -2.724 1.00 93.31 227 ILE A C 1
ATOM 1788 O O . ILE A 1 227 ? -11.289 2.851 -3.732 1.00 93.31 227 ILE A O 1
ATOM 1792 N N . THR A 1 228 ? -9.841 3.499 -2.174 1.00 96.44 228 THR A N 1
ATOM 1793 C CA . THR A 1 228 ? -8.783 2.550 -2.498 1.00 96.44 228 THR A CA 1
ATOM 1794 C C . THR A 1 228 ? -8.123 2.147 -1.201 1.00 96.44 228 THR A C 1
ATOM 1796 O O . THR A 1 228 ? -7.718 3.009 -0.423 1.00 96.44 228 THR A O 1
ATOM 1799 N N . ILE A 1 229 ? -8.010 0.850 -0.969 1.00 97.94 229 ILE A N 1
ATOM 1800 C CA . ILE A 1 229 ? -7.421 0.313 0.252 1.00 97.94 229 ILE A CA 1
ATOM 1801 C C . ILE A 1 229 ? -6.068 -0.280 -0.113 1.00 97.94 229 ILE A C 1
ATOM 1803 O O . ILE A 1 229 ? -5.940 -0.974 -1.121 1.00 97.94 229 ILE A O 1
ATOM 1807 N N . LYS A 1 230 ? -5.041 0.022 0.674 1.00 98.19 230 LYS A N 1
ATOM 1808 C CA . LYS A 1 230 ? -3.687 -0.495 0.478 1.00 98.19 230 LYS A CA 1
ATOM 1809 C C . LYS A 1 230 ? -3.237 -1.246 1.717 1.00 98.19 230 LYS A C 1
ATOM 1811 O O . LYS A 1 230 ? -3.297 -0.696 2.816 1.00 98.19 230 LYS A O 1
ATOM 1816 N N . LEU A 1 231 ? -2.752 -2.464 1.515 1.00 98.50 231 LEU A N 1
ATOM 1817 C CA . LEU A 1 231 ? -2.096 -3.259 2.540 1.00 98.50 231 LEU A CA 1
ATOM 1818 C C . LEU A 1 231 ? -0.587 -3.068 2.439 1.00 98.50 231 LEU A C 1
ATOM 1820 O O . LEU A 1 231 ? 0.017 -3.369 1.408 1.00 98.50 231 LEU A O 1
ATOM 1824 N N . TYR A 1 232 ? 0.016 -2.626 3.531 1.00 98.31 232 TYR A N 1
ATOM 1825 C CA . TYR A 1 232 ? 1.456 -2.548 3.695 1.00 98.31 232 TYR A CA 1
ATOM 1826 C C . TYR A 1 232 ? 1.939 -3.545 4.744 1.00 98.31 232 TYR A C 1
ATOM 1828 O O . TYR A 1 232 ? 1.243 -3.804 5.724 1.00 98.31 232 TYR A O 1
ATOM 1836 N N . GLY A 1 233 ? 3.151 -4.060 4.555 1.00 97.56 233 GLY A N 1
ATOM 1837 C CA . GLY A 1 233 ? 3.854 -4.910 5.510 1.00 97.56 233 GLY A CA 1
ATOM 1838 C C . GLY A 1 233 ? 5.218 -4.339 5.884 1.00 97.56 233 GLY A C 1
ATOM 1839 O O . GLY A 1 233 ? 5.850 -3.649 5.082 1.00 97.56 233 GLY A O 1
ATOM 1840 N N . ARG A 1 234 ? 5.707 -4.633 7.093 1.00 95.94 234 ARG A N 1
ATOM 1841 C CA . ARG A 1 234 ? 7.128 -4.418 7.433 1.00 95.94 234 ARG A CA 1
ATOM 1842 C C . ARG A 1 234 ? 8.036 -5.416 6.710 1.00 95.94 234 ARG A C 1
ATOM 1844 O O . ARG A 1 234 ? 9.179 -5.092 6.404 1.00 95.94 234 ARG A O 1
ATOM 1851 N N . GLY A 1 235 ? 7.511 -6.602 6.401 1.00 96.00 235 GLY A N 1
ATOM 1852 C CA . GLY A 1 235 ? 8.117 -7.584 5.504 1.00 96.00 235 GLY A CA 1
ATOM 1853 C C . GLY A 1 235 ? 7.575 -7.490 4.075 1.00 96.00 235 GLY A C 1
ATOM 1854 O O . GLY A 1 235 ? 6.587 -6.809 3.815 1.00 96.00 235 GLY A O 1
ATOM 1855 N N . LYS A 1 236 ? 8.219 -8.209 3.148 1.00 96.19 236 LYS A N 1
ATOM 1856 C CA . LYS A 1 236 ? 7.801 -8.312 1.733 1.00 96.19 236 LYS A CA 1
ATOM 1857 C C . LYS A 1 236 ? 6.560 -9.194 1.533 1.00 96.19 236 LYS A C 1
ATOM 1859 O O . LYS A 1 236 ? 5.993 -9.209 0.449 1.00 96.19 236 LYS A O 1
ATOM 1864 N N . THR A 1 237 ? 6.170 -9.933 2.566 1.00 95.38 237 THR A N 1
ATOM 1865 C CA . THR A 1 237 ? 4.968 -10.766 2.648 1.00 95.38 237 THR A CA 1
ATOM 1866 C C . THR A 1 237 ? 4.358 -10.613 4.041 1.00 95.38 237 THR A C 1
ATOM 1868 O O . THR A 1 237 ? 5.042 -10.201 4.983 1.00 95.38 237 THR A O 1
ATOM 1871 N N . ALA A 1 238 ? 3.072 -10.931 4.176 1.00 95.44 238 ALA A N 1
ATOM 1872 C CA . ALA A 1 238 ? 2.375 -10.991 5.459 1.00 95.44 238 ALA A CA 1
ATOM 1873 C C . ALA A 1 238 ? 1.823 -12.400 5.715 1.00 95.44 238 ALA A C 1
ATOM 1875 O O . ALA A 1 238 ? 1.860 -13.265 4.844 1.00 95.44 238 ALA A O 1
ATOM 1876 N N . LYS A 1 239 ? 1.326 -12.630 6.930 1.00 96.00 239 LYS A N 1
ATOM 1877 C CA . LYS A 1 239 ? 0.622 -13.865 7.290 1.00 96.00 239 LYS A CA 1
ATOM 1878 C C . LYS A 1 239 ? -0.794 -13.878 6.690 1.00 96.00 239 LYS A C 1
ATOM 1880 O O . LYS A 1 239 ? -1.405 -12.826 6.509 1.00 96.00 239 LYS A O 1
ATOM 1885 N N . ASP A 1 240 ? -1.344 -15.065 6.447 1.00 95.88 240 ASP A N 1
ATOM 1886 C CA . ASP A 1 240 ? -2.661 -15.248 5.809 1.00 95.88 240 ASP A CA 1
ATOM 1887 C C . ASP A 1 240 ? -3.834 -14.634 6.590 1.00 95.88 240 ASP A C 1
ATOM 1889 O O . ASP A 1 240 ? -4.870 -14.293 6.020 1.00 95.88 240 ASP A O 1
ATOM 1893 N N . ASP A 1 241 ? -3.724 -14.501 7.912 1.00 96.38 241 ASP A N 1
ATOM 1894 C CA . ASP A 1 241 ? -4.709 -13.782 8.725 1.00 96.38 241 ASP A CA 1
ATOM 1895 C C . ASP A 1 241 ? -4.764 -12.289 8.387 1.00 96.38 241 ASP A C 1
ATOM 1897 O O . ASP A 1 241 ? -5.853 -11.719 8.363 1.00 96.38 241 ASP A O 1
ATOM 1901 N N . ILE A 1 242 ? -3.629 -11.676 8.050 1.00 97.19 242 ILE A N 1
ATOM 1902 C CA . ILE A 1 242 ? -3.566 -10.274 7.627 1.00 97.19 242 ILE A CA 1
ATOM 1903 C C . ILE A 1 242 ? -4.212 -10.084 6.253 1.00 97.19 242 ILE A C 1
ATOM 1905 O O . ILE A 1 242 ? -4.966 -9.129 6.067 1.00 97.19 242 ILE A O 1
ATOM 1909 N N . TYR A 1 243 ? -3.976 -11.001 5.311 1.00 97.62 243 TYR A N 1
ATOM 1910 C CA . TYR A 1 243 ? -4.648 -10.959 4.009 1.00 97.62 243 TYR A CA 1
ATOM 1911 C C . TYR A 1 243 ? -6.165 -11.132 4.153 1.00 97.62 243 TYR A C 1
ATOM 1913 O O . TYR A 1 243 ? -6.914 -10.318 3.627 1.00 97.62 243 TYR A O 1
ATOM 1921 N N . ARG A 1 244 ? -6.636 -12.074 4.982 1.00 97.19 244 ARG A N 1
ATOM 1922 C CA . ARG A 1 244 ? -8.078 -12.232 5.254 1.00 97.19 244 ARG A CA 1
ATOM 1923 C C . ARG A 1 244 ? -8.711 -10.998 5.896 1.00 97.19 244 ARG A C 1
ATOM 1925 O O . ARG A 1 244 ? -9.833 -10.636 5.552 1.00 97.19 244 ARG A O 1
ATOM 1932 N N . LYS A 1 245 ? -8.006 -10.330 6.816 1.00 96.75 245 LYS A N 1
ATOM 1933 C CA . LYS A 1 245 ? -8.459 -9.039 7.357 1.00 96.75 245 LYS A CA 1
ATOM 1934 C C . LYS A 1 245 ? -8.603 -8.005 6.246 1.00 96.75 245 LYS A C 1
ATOM 1936 O O . LYS A 1 245 ? -9.625 -7.330 6.168 1.00 96.75 245 LYS A O 1
ATOM 1941 N N . PHE A 1 246 ? -7.598 -7.896 5.380 1.00 98.00 246 PHE A N 1
ATOM 1942 C CA . PHE A 1 246 ? -7.613 -6.972 4.252 1.00 98.00 246 PHE A CA 1
ATOM 1943 C C . PHE A 1 246 ? -8.774 -7.240 3.279 1.00 98.00 246 PHE A C 1
ATOM 1945 O O . PHE A 1 246 ? -9.461 -6.295 2.892 1.00 98.00 246 PHE A O 1
ATOM 1952 N N . ASP A 1 247 ? -9.058 -8.505 2.970 1.00 97.62 247 ASP A N 1
ATOM 1953 C CA . ASP A 1 247 ? -10.202 -8.913 2.146 1.00 97.62 247 ASP A CA 1
ATOM 1954 C C . ASP A 1 247 ? -11.538 -8.504 2.788 1.00 97.62 247 ASP A C 1
ATOM 1956 O O . ASP A 1 247 ? -12.436 -7.988 2.115 1.00 97.62 247 ASP A O 1
ATOM 1960 N N . GLY A 1 248 ? -11.651 -8.650 4.114 1.00 97.31 248 GLY A N 1
ATOM 1961 C CA . GLY A 1 248 ? -12.795 -8.159 4.886 1.00 97.31 248 GLY A CA 1
ATOM 1962 C C . GLY A 1 248 ? -12.942 -6.636 4.818 1.00 97.31 248 GLY A C 1
ATOM 1963 O O . GLY A 1 248 ? -14.040 -6.128 4.593 1.00 97.31 248 GLY A O 1
ATOM 1964 N N . HIS A 1 249 ? -11.840 -5.888 4.936 1.00 96.81 249 HIS A N 1
ATOM 1965 C CA . HIS A 1 249 ? -11.839 -4.431 4.769 1.00 96.81 249 HIS A CA 1
ATOM 1966 C C . HIS A 1 249 ? -12.299 -3.998 3.369 1.00 96.81 249 HIS A C 1
ATOM 1968 O O . HIS A 1 249 ? -13.051 -3.028 3.264 1.00 96.81 249 HIS A O 1
ATOM 1974 N N . ALA A 1 250 ? -11.876 -4.700 2.314 1.00 96.31 250 ALA A N 1
ATOM 1975 C CA . ALA A 1 250 ? -12.305 -4.444 0.938 1.00 96.31 250 ALA A CA 1
ATOM 1976 C C . ALA A 1 250 ? -13.801 -4.724 0.747 1.00 96.31 250 ALA A C 1
ATOM 1978 O O . ALA A 1 250 ? -14.541 -3.835 0.315 1.00 96.31 250 ALA A O 1
ATOM 1979 N N . SER A 1 251 ? -14.255 -5.902 1.174 1.00 96.56 251 SER A N 1
ATOM 1980 C CA . SER A 1 251 ? -15.651 -6.337 1.054 1.00 96.56 251 SER A CA 1
ATOM 1981 C C . SER A 1 251 ? -16.605 -5.407 1.810 1.00 96.56 251 SER A C 1
ATOM 1983 O O . SER A 1 251 ? -17.625 -4.983 1.271 1.00 96.56 251 SER A O 1
ATOM 1985 N N . ASN A 1 252 ? -16.227 -4.974 3.018 1.00 95.94 252 ASN A N 1
ATOM 1986 C CA . ASN A 1 252 ? -17.003 -4.024 3.825 1.00 95.94 252 ASN A CA 1
ATOM 1987 C C . ASN A 1 252 ? -17.118 -2.627 3.193 1.00 95.94 252 ASN A C 1
ATOM 1989 O O . ASN A 1 252 ? -17.961 -1.834 3.605 1.00 95.94 252 ASN A O 1
ATOM 1993 N N . GLN A 1 253 ? -16.254 -2.288 2.234 1.00 94.12 253 GLN A N 1
ATOM 1994 C CA . GLN A 1 253 ? -16.344 -1.053 1.450 1.00 94.12 253 GLN A CA 1
ATOM 1995 C C . GLN A 1 253 ? -16.995 -1.268 0.078 1.00 94.12 253 GLN A C 1
ATOM 1997 O O . GLN A 1 253 ? -16.978 -0.356 -0.747 1.00 94.12 253 GLN A O 1
ATOM 2002 N N . GLY A 1 254 ? -17.559 -2.453 -0.168 1.00 94.12 254 GLY A N 1
ATOM 2003 C CA . GLY A 1 254 ? -18.198 -2.811 -1.431 1.00 94.12 254 GLY A CA 1
ATOM 2004 C C . GLY A 1 254 ? -17.220 -3.067 -2.578 1.00 94.12 254 GLY A C 1
ATOM 2005 O O . GLY A 1 254 ? -17.643 -3.071 -3.729 1.00 94.12 254 GLY A O 1
ATOM 2006 N N . ILE A 1 255 ? -15.927 -3.262 -2.295 1.00 95.75 255 ILE A N 1
ATOM 2007 C CA . ILE A 1 255 ? -14.938 -3.631 -3.313 1.00 95.75 255 ILE A CA 1
ATOM 2008 C C . ILE A 1 255 ? -14.916 -5.156 -3.409 1.00 95.75 255 ILE A C 1
ATOM 2010 O O . ILE A 1 255 ? -14.549 -5.830 -2.449 1.00 95.75 255 ILE A O 1
ATOM 2014 N N . ASP A 1 256 ? -15.293 -5.688 -4.572 1.00 94.94 256 ASP A N 1
ATOM 2015 C CA . ASP A 1 256 ? -15.220 -7.123 -4.863 1.00 94.94 256 ASP A CA 1
ATOM 2016 C C . ASP A 1 256 ? -13.775 -7.644 -4.727 1.00 94.94 256 ASP A C 1
ATOM 2018 O O . ASP A 1 256 ? -12.816 -6.952 -5.088 1.00 94.94 256 ASP A O 1
ATOM 2022 N N . LEU A 1 257 ? -13.619 -8.880 -4.248 1.00 94.25 257 LEU A N 1
ATOM 2023 C CA . LEU A 1 257 ? -12.327 -9.561 -4.130 1.00 94.25 257 LEU A CA 1
ATOM 2024 C C . LEU A 1 257 ? -11.602 -9.677 -5.483 1.00 94.25 257 LEU A C 1
ATOM 2026 O O . LEU A 1 257 ? -10.374 -9.677 -5.526 1.00 94.25 257 LEU A O 1
ATOM 2030 N N . LEU A 1 258 ? -12.339 -9.690 -6.598 1.00 94.69 258 LEU A N 1
ATOM 2031 C CA . LEU A 1 258 ? -11.800 -9.630 -7.963 1.00 94.69 258 LEU A CA 1
ATOM 2032 C C . LEU A 1 258 ? -11.024 -8.334 -8.259 1.00 94.69 258 LEU A C 1
ATOM 2034 O O . LEU A 1 258 ? -10.225 -8.293 -9.195 1.00 94.69 258 LEU A O 1
ATOM 2038 N N . TYR A 1 259 ? -11.245 -7.273 -7.480 1.00 96.31 259 TYR A N 1
ATOM 2039 C CA . TYR A 1 259 ? -10.551 -5.988 -7.601 1.00 96.31 259 TYR A CA 1
ATOM 2040 C C . TYR A 1 259 ? -9.430 -5.812 -6.569 1.00 96.31 259 TYR A C 1
ATOM 2042 O O . TYR A 1 259 ? -9.020 -4.679 -6.279 1.00 96.31 259 TYR A O 1
ATOM 2050 N N . ILE A 1 260 ? -8.930 -6.924 -6.028 1.00 97.19 260 ILE A N 1
ATOM 2051 C CA . ILE A 1 260 ? -7.737 -6.985 -5.191 1.00 97.19 260 ILE A CA 1
ATOM 2052 C C . ILE A 1 260 ? -6.537 -7.371 -6.056 1.00 97.19 260 ILE A C 1
ATOM 2054 O O . ILE A 1 260 ? -6.479 -8.453 -6.635 1.00 97.19 260 ILE A O 1
ATOM 2058 N N . TYR A 1 261 ? -5.553 -6.478 -6.124 1.00 97.12 261 TYR A N 1
ATOM 2059 C CA . TYR A 1 261 ? -4.346 -6.654 -6.924 1.00 97.12 261 TYR A CA 1
ATOM 2060 C C . TYR A 1 261 ? -3.139 -6.884 -6.010 1.00 97.12 261 TYR A C 1
ATOM 2062 O O . TYR A 1 261 ? -2.691 -5.933 -5.355 1.00 97.12 261 TYR A O 1
ATOM 2070 N N . PRO A 1 262 ? -2.592 -8.111 -5.960 1.00 96.44 262 PRO A N 1
ATOM 2071 C CA . PRO A 1 262 ? -1.362 -8.384 -5.232 1.00 96.44 262 PRO A CA 1
ATOM 2072 C C . PRO A 1 262 ? -0.172 -7.720 -5.930 1.00 96.44 262 PRO A C 1
ATOM 2074 O O . PRO A 1 262 ? -0.089 -7.691 -7.158 1.00 96.44 262 PRO A O 1
ATOM 2077 N N . PHE A 1 263 ? 0.756 -7.185 -5.143 1.00 96.31 263 PHE A N 1
ATOM 2078 C CA . PHE A 1 263 ? 1.984 -6.570 -5.645 1.00 96.31 263 PHE A CA 1
ATOM 2079 C C . PHE A 1 263 ? 3.157 -7.563 -5.600 1.00 96.31 263 PHE A C 1
ATOM 2081 O O . PHE A 1 263 ? 3.153 -8.481 -4.775 1.00 96.31 263 PHE A O 1
ATOM 2088 N N . PRO A 1 264 ? 4.182 -7.404 -6.462 1.00 95.50 264 PRO A N 1
ATOM 2089 C CA . PRO A 1 264 ? 5.303 -8.332 -6.513 1.00 95.50 264 PRO A CA 1
ATOM 2090 C C . PRO A 1 264 ? 6.137 -8.273 -5.232 1.00 95.50 264 PRO A C 1
ATOM 2092 O O . PRO A 1 264 ? 6.394 -7.205 -4.676 1.00 95.50 264 PRO A O 1
ATOM 2095 N N . THR A 1 265 ? 6.635 -9.429 -4.804 1.00 95.06 265 THR A N 1
ATOM 2096 C CA . THR A 1 265 ? 7.481 -9.584 -3.607 1.00 95.06 265 THR A CA 1
ATOM 2097 C C . THR A 1 265 ? 8.977 -9.399 -3.899 1.00 95.06 265 THR A C 1
ATOM 2099 O O . THR A 1 265 ? 9.825 -9.597 -3.024 1.00 95.06 265 THR A O 1
ATOM 2102 N N . TYR A 1 266 ? 9.325 -9.007 -5.126 1.00 93.25 266 TYR A N 1
ATOM 2103 C CA . TYR A 1 266 ? 10.689 -8.853 -5.627 1.00 93.25 266 TYR A CA 1
ATOM 2104 C C . TYR A 1 266 ? 10.808 -7.621 -6.528 1.00 93.25 266 TYR A C 1
ATOM 2106 O O . TYR A 1 266 ? 9.816 -7.096 -7.011 1.00 93.25 266 TYR A O 1
ATOM 2114 N N . GLY A 1 267 ? 12.037 -7.162 -6.780 1.00 93.06 267 GLY A N 1
ATOM 2115 C CA . GLY A 1 267 ? 12.278 -6.038 -7.691 1.00 93.06 267 GLY A CA 1
ATOM 2116 C C . GLY A 1 267 ? 12.099 -4.647 -7.075 1.00 93.06 267 GLY A C 1
ATOM 2117 O O . GLY A 1 267 ? 12.010 -3.680 -7.827 1.00 93.06 267 GLY A O 1
ATOM 2118 N N . PHE A 1 268 ? 12.084 -4.536 -5.743 1.00 95.06 268 PHE A N 1
ATOM 2119 C CA . PHE A 1 268 ? 12.039 -3.257 -5.026 1.00 95.06 268 PHE A CA 1
ATOM 2120 C C . PHE A 1 268 ? 13.235 -2.350 -5.348 1.00 95.06 268 PHE A C 1
ATOM 2122 O O . PHE A 1 268 ? 14.341 -2.819 -5.613 1.00 95.06 268 PHE A O 1
ATOM 2129 N N . CYS A 1 269 ? 13.006 -1.042 -5.255 1.00 93.75 269 CYS A N 1
ATOM 2130 C CA . CYS A 1 269 ? 14.039 -0.017 -5.356 1.00 93.75 269 CYS A CA 1
ATOM 2131 C C . CYS A 1 269 ? 14.551 0.388 -3.970 1.00 93.75 269 CYS A C 1
ATOM 2133 O O . CYS A 1 269 ? 13.759 0.631 -3.058 1.00 93.75 269 CYS A O 1
ATOM 2135 N N . GLU A 1 270 ? 15.868 0.526 -3.825 1.00 90.12 270 GLU A N 1
ATOM 2136 C CA . GLU A 1 270 ? 16.481 1.016 -2.582 1.00 90.12 270 GLU A CA 1
ATOM 2137 C C . GLU A 1 270 ? 16.706 2.531 -2.596 1.00 90.12 270 GLU A C 1
ATOM 2139 O O . GLU A 1 270 ? 16.513 3.202 -1.570 1.00 90.12 270 GLU A O 1
ATOM 2144 N N . LYS A 1 271 ? 17.098 3.055 -3.764 1.00 92.25 271 LYS A N 1
ATOM 2145 C CA . LYS A 1 271 ? 17.410 4.461 -4.045 1.00 92.25 271 LYS A CA 1
ATOM 2146 C C . LYS A 1 271 ? 17.021 4.805 -5.489 1.00 92.25 271 LYS A C 1
ATOM 2148 O O . LYS A 1 271 ? 16.939 3.913 -6.330 1.00 92.25 271 LYS A O 1
ATOM 2153 N N . ALA A 1 272 ? 16.800 6.090 -5.746 1.00 93.44 272 ALA A N 1
ATOM 2154 C CA . ALA A 1 272 ? 16.683 6.671 -7.081 1.00 93.44 272 ALA A CA 1
ATOM 2155 C C . ALA A 1 272 ? 17.854 7.640 -7.299 1.00 93.44 272 ALA A C 1
ATOM 2157 O O . ALA A 1 272 ? 18.394 8.181 -6.328 1.00 93.44 272 ALA A O 1
ATOM 2158 N N . ASP A 1 273 ? 18.268 7.839 -8.547 1.00 91.50 273 ASP A N 1
ATOM 2159 C CA . ASP A 1 273 ? 19.226 8.891 -8.884 1.00 91.50 273 ASP A CA 1
ATOM 2160 C C . ASP A 1 273 ? 18.554 10.273 -8.908 1.00 91.50 273 ASP A C 1
ATOM 2162 O O . ASP A 1 273 ? 17.333 10.401 -8.849 1.00 91.50 273 ASP A O 1
ATOM 2166 N N . GLN A 1 274 ? 19.372 11.321 -9.002 1.00 91.12 274 GLN A N 1
ATOM 2167 C CA . GLN A 1 274 ? 18.936 12.716 -8.915 1.00 91.12 274 GLN A CA 1
ATOM 2168 C C . GLN A 1 274 ? 17.931 13.153 -9.994 1.00 91.12 274 GLN A C 1
ATOM 2170 O O . GLN A 1 274 ? 17.213 14.127 -9.776 1.00 91.12 274 GLN A O 1
ATOM 2175 N N . PHE A 1 275 ? 17.871 12.467 -11.138 1.00 91.69 275 PHE A N 1
ATOM 2176 C CA . PHE A 1 275 ? 16.974 12.817 -12.241 1.00 91.69 275 PHE A CA 1
ATOM 2177 C C . PHE A 1 275 ? 15.598 12.156 -12.106 1.00 91.69 275 PHE A C 1
ATOM 2179 O O . PHE A 1 275 ? 14.633 12.616 -12.712 1.00 91.69 275 PHE A O 1
ATOM 2186 N N . HIS A 1 276 ? 15.485 11.127 -11.264 1.00 93.50 276 HIS A N 1
ATOM 2187 C CA . HIS A 1 276 ? 14.264 10.349 -11.056 1.00 93.50 276 HIS A CA 1
ATOM 2188 C C . HIS A 1 276 ? 13.640 10.616 -9.679 1.00 93.50 276 HIS A C 1
ATOM 2190 O O . HIS A 1 276 ? 13.103 9.720 -9.021 1.00 93.50 276 HIS A O 1
ATOM 2196 N N . ILE A 1 277 ? 13.697 11.877 -9.241 1.00 93.50 277 ILE A N 1
ATOM 2197 C CA . ILE A 1 277 ? 13.069 12.356 -8.008 1.00 93.50 277 ILE A CA 1
ATOM 2198 C C . ILE A 1 277 ? 11.905 13.278 -8.365 1.00 93.50 277 ILE A C 1
ATOM 2200 O O . ILE A 1 277 ? 12.096 14.367 -8.904 1.00 93.50 277 ILE A O 1
ATOM 2204 N N . LEU A 1 278 ? 10.690 12.865 -8.009 1.00 90.75 278 LEU A N 1
ATOM 2205 C CA . LEU A 1 278 ? 9.492 13.692 -8.095 1.00 90.75 278 LEU A CA 1
ATOM 2206 C C . LEU A 1 278 ? 9.184 14.282 -6.715 1.00 90.75 278 LEU A C 1
ATOM 2208 O O . LEU A 1 278 ? 8.712 13.580 -5.820 1.00 90.75 278 LEU A O 1
ATOM 2212 N N . ASP A 1 279 ? 9.451 15.575 -6.538 1.00 89.19 279 ASP A N 1
ATOM 2213 C CA . ASP A 1 279 ? 9.158 16.280 -5.288 1.00 89.19 279 ASP A CA 1
ATOM 2214 C C . ASP A 1 279 ? 7.775 16.955 -5.323 1.00 89.19 279 ASP A C 1
ATOM 2216 O O . ASP A 1 279 ? 7.563 17.966 -6.001 1.00 89.19 279 ASP A O 1
ATOM 2220 N N . GLU A 1 280 ? 6.825 16.387 -4.575 1.00 85.31 280 GLU A N 1
ATOM 2221 C CA . GLU A 1 280 ? 5.467 16.910 -4.386 1.00 85.31 280 GLU A CA 1
ATOM 2222 C C . GLU A 1 280 ? 5.295 17.644 -3.041 1.00 85.31 280 GLU A C 1
ATOM 2224 O O . GLU A 1 280 ? 4.177 18.005 -2.672 1.00 85.31 280 GLU A O 1
ATOM 2229 N N . THR A 1 281 ? 6.370 17.879 -2.281 1.00 79.00 281 THR A N 1
ATOM 2230 C CA . THR A 1 281 ? 6.285 18.524 -0.956 1.00 79.00 281 THR A CA 1
ATOM 2231 C C . THR A 1 281 ? 6.076 20.042 -1.025 1.00 79.00 281 THR A C 1
ATOM 2233 O O . THR A 1 281 ? 5.591 20.641 -0.065 1.00 79.00 281 THR A O 1
ATOM 2236 N N . SER A 1 282 ? 6.389 20.671 -2.160 1.00 59.19 282 SER A N 1
ATOM 2237 C CA . SER A 1 282 ? 6.446 22.130 -2.348 1.00 59.19 282 SER A CA 1
ATOM 2238 C C . SER A 1 282 ? 5.128 22.806 -2.779 1.00 59.19 282 SER A C 1
ATOM 2240 O O . SER A 1 282 ? 5.169 23.889 -3.358 1.00 59.19 282 SER A O 1
ATOM 2242 N N . SER A 1 283 ? 3.956 22.209 -2.497 1.00 49.94 283 SER A N 1
ATOM 2243 C CA . SER A 1 283 ? 2.637 22.788 -2.854 1.00 49.94 283 SER A CA 1
ATOM 2244 C C . SER A 1 283 ? 2.062 23.777 -1.834 1.00 49.94 283 SER A C 1
ATOM 2246 O O . SER A 1 283 ? 1.856 23.359 -0.659 1.00 49.94 283 SER A O 1
#

Sequence (283 aa):
MVTVGLSRVDDAVAAKHPGLSEYAGCQSHAFMKGIGTFITGTGAALFTQKLLNTRLPYPLQWSILISVETARYLSGVVDCLGVARRQIRCGCELTMNSVYMWESIKAGAMLASVGTEGRIIKFAGQWYLLSVASECNYLKANNHRVEATTIKAARSTKPRETENLLVHTLRKMDGICWEIKQQYRKNKINGRFILKVRGSIRQLDMVVAETDYENYAILYYQRQKKITIKLYGRGKTAKDDIYRKFDGHASNQGIDLLYIYPFPTYGFCEKADQFHILDETSS

Foldseek 3Di:
DQDDDPDDDDPVVCVVPVVVNVVSVVVVVVVVVVVVCVCVVVVVVVVVVVVVCVVPPDDPPVPVVCVVVVVVVCVVVCVPPVPPDDDDDDDDDDPDDPPPPPPVVVVPPPPPDPPALVVLVLLAAKKWWFKKQFPDPCCVVCLVPFWTKMKGWDADPDPVQRSKIWIWMWTDDPLAIATEIWIWGDDPDGQWTWTDFPPDPWIKIKGFDDDPSQFKTWIWIDTPNTIMIIIITPALDHDPVSVVVNCVVCVVSVGDPVRMRTHDSDDTDPDHDPVRYHYRHPD

Solvent-accessible surface area (backbone atoms only — not comparable to full-atom values): 16582 Å² total; per-residue (Å²): 126,63,72,58,74,100,48,84,54,60,58,77,59,52,72,76,38,72,64,56,60,58,51,42,51,53,55,50,52,56,52,53,54,55,53,53,53,51,54,50,53,53,50,52,51,54,50,50,54,55,59,48,46,75,77,49,86,72,70,81,76,56,58,62,57,52,52,57,52,48,54,60,52,48,66,64,47,54,74,69,70,66,79,79,80,78,89,85,91,79,89,73,88,81,88,77,73,94,77,68,80,74,67,65,66,73,72,65,78,80,76,82,85,82,66,64,71,70,49,55,63,50,56,38,45,67,33,26,45,40,35,38,36,42,85,48,65,65,52,73,77,40,55,93,69,58,53,14,35,32,36,40,32,36,66,35,86,48,89,92,41,54,75,22,42,33,37,37,37,25,25,53,58,96,86,41,42,31,32,37,36,38,49,31,36,63,48,97,50,85,61,32,29,39,32,67,44,80,99,44,96,60,59,37,42,36,31,64,74,49,66,77,65,70,55,38,36,37,35,40,36,39,47,94,91,44,62,33,41,36,37,31,14,59,42,69,65,77,58,71,69,57,52,54,49,50,52,50,58,33,48,76,71,73,41,57,76,89,37,52,44,73,38,46,76,55,79,63,46,91,69,48,56,88,89,37,57,47,78,46,62,87,115